Protein AF-A0A2E2UAA0-F1 (afdb_monomer_lite)

Sequence (216 aa):
MKYLVIFMLSMGAFAQEAEVLNLVDEIKDEIRFENHDRRTLIQVRRNLEQALNTLRGGSPIPRPGRGSLTCIDRDRDGRDPYVLGFLNQRTLGTNRIEGTNVGSLNQCQSIVNNSIDLDRVTILTCISKDNDGRDPWSPAIIKNGVLIKRLPSLGSLSDCINAIDLSISNRFAVSLCVSRDNDGRSPFMRIGYELSTGNVSNGATYSSLEQCSASK

Structure (mmCIF, N/CA/C/O backbone):
data_AF-A0A2E2UAA0-F1
#
_entry.id   AF-A0A2E2UAA0-F1
#
loop_
_atom_site.group_PDB
_atom_site.id
_atom_site.type_symbol
_atom_site.label_atom_id
_atom_site.label_alt_id
_atom_site.label_comp_id
_atom_site.label_asym_id
_atom_site.label_entity_id
_atom_site.label_seq_id
_atom_site.pdbx_PDB_ins_code
_atom_site.Cartn_x
_atom_site.Cartn_y
_atom_site.Cartn_z
_atom_site.occupancy
_atom_site.B_iso_or_equiv
_atom_site.auth_seq_id
_atom_site.auth_comp_id
_atom_site.auth_asym_id
_atom_site.auth_atom_id
_atom_site.pdbx_PDB_model_num
ATOM 1 N N . MET A 1 1 ? 1.967 36.045 -44.921 1.00 48.00 1 MET A N 1
ATOM 2 C CA . MET A 1 1 ? 1.158 35.143 -44.066 1.00 48.00 1 MET A CA 1
ATOM 3 C C . MET A 1 1 ? 1.969 34.605 -42.872 1.00 48.00 1 MET A C 1
ATOM 5 O O . MET A 1 1 ? 2.163 33.406 -42.758 1.00 48.00 1 MET A O 1
ATOM 9 N N . LYS A 1 2 ? 2.477 35.467 -41.978 1.00 42.62 2 LYS A N 1
ATOM 10 C CA . LYS A 1 2 ? 3.146 35.037 -40.722 1.00 42.62 2 LYS A CA 1
ATOM 11 C C . LYS A 1 2 ? 2.658 35.777 -39.467 1.00 42.62 2 LYS A C 1
ATOM 13 O O . LYS A 1 2 ? 2.936 35.334 -38.365 1.00 42.62 2 LYS A O 1
ATOM 18 N N . TYR A 1 3 ? 1.865 36.839 -39.626 1.00 41.03 3 TYR A N 1
ATOM 19 C CA . TYR A 1 3 ? 1.356 37.646 -38.510 1.00 41.03 3 TYR A CA 1
ATOM 20 C C . TYR A 1 3 ? -0.078 37.295 -38.076 1.00 41.03 3 TYR A C 1
ATOM 22 O O . TYR A 1 3 ? -0.519 37.756 -37.033 1.00 41.03 3 TYR A O 1
ATOM 30 N N . LEU A 1 4 ? -0.798 36.449 -38.828 1.00 37.28 4 LEU A N 1
ATOM 31 C CA . LEU A 1 4 ? -2.201 36.121 -38.529 1.00 37.28 4 LEU A CA 1
ATOM 32 C C . LEU A 1 4 ? -2.365 34.982 -37.499 1.00 37.28 4 LEU A C 1
ATOM 34 O O . LEU A 1 4 ? -3.401 34.882 -36.857 1.00 37.28 4 LEU A O 1
ATOM 38 N N . VAL A 1 5 ? -1.342 34.139 -37.312 1.00 41.19 5 VAL A N 1
ATOM 39 C CA . VAL A 1 5 ? -1.403 32.977 -36.397 1.00 41.19 5 VAL A CA 1
ATOM 40 C C . VAL A 1 5 ? -1.075 33.368 -34.948 1.00 41.19 5 VAL A C 1
ATOM 42 O O . VAL A 1 5 ? -1.567 32.747 -34.012 1.00 41.19 5 VAL A O 1
ATOM 45 N N . ILE A 1 6 ? -0.317 34.450 -34.740 1.00 41.75 6 ILE A N 1
ATOM 46 C CA . ILE A 1 6 ? 0.062 34.922 -33.396 1.00 41.75 6 ILE A CA 1
ATOM 47 C C . ILE A 1 6 ? -1.128 35.585 -32.674 1.00 41.75 6 ILE A C 1
ATOM 49 O O . ILE A 1 6 ? -1.207 35.526 -31.452 1.00 41.75 6 ILE A O 1
ATOM 53 N N . PHE A 1 7 ? -2.104 36.132 -33.408 1.00 35.19 7 PHE A N 1
ATOM 54 C CA . PHE A 1 7 ? -3.284 36.767 -32.806 1.00 35.19 7 PHE A CA 1
ATOM 55 C C . PHE A 1 7 ? -4.377 35.775 -32.362 1.00 35.19 7 PHE A C 1
ATOM 57 O O . PHE A 1 7 ? -5.180 36.115 -31.501 1.00 35.19 7 PHE A O 1
ATOM 64 N N . MET A 1 8 ? -4.405 34.542 -32.891 1.00 34.34 8 MET A N 1
ATOM 65 C CA . MET A 1 8 ? -5.362 33.516 -32.435 1.00 34.34 8 MET A CA 1
ATOM 66 C C . MET A 1 8 ? -4.876 32.738 -31.202 1.00 34.34 8 MET A C 1
ATOM 68 O O . MET A 1 8 ? -5.695 32.243 -30.433 1.00 34.34 8 MET A O 1
ATOM 72 N N . LEU A 1 9 ? -3.560 32.658 -30.975 1.00 35.75 9 LEU A N 1
ATOM 73 C CA . LEU A 1 9 ? -2.987 31.975 -29.806 1.00 35.75 9 LEU A CA 1
ATOM 74 C C . LEU A 1 9 ? -3.058 32.809 -28.518 1.00 35.75 9 LEU A C 1
ATOM 76 O O . LEU A 1 9 ? -3.046 32.235 -27.434 1.00 35.75 9 LEU A O 1
ATOM 80 N N . SER A 1 10 ? -3.183 34.136 -28.610 1.00 35.88 10 SER A N 1
ATOM 81 C CA . SER A 1 10 ? -3.412 34.976 -27.428 1.00 35.88 10 SER A CA 1
ATOM 82 C C . SER A 1 10 ? -4.870 34.934 -26.961 1.00 35.88 10 SER A C 1
ATOM 84 O O . SER A 1 10 ? -5.118 34.935 -25.761 1.00 35.88 10 SER A O 1
ATOM 86 N N . MET A 1 11 ? -5.843 34.816 -27.872 1.00 40.16 11 MET A N 1
ATOM 87 C CA . MET A 1 11 ? -7.266 34.791 -27.503 1.00 40.16 11 MET A CA 1
ATOM 88 C C . MET A 1 11 ? -7.681 33.532 -26.724 1.00 40.16 11 MET A C 1
ATOM 90 O O . MET A 1 11 ? -8.569 33.615 -25.880 1.00 40.16 11 MET A O 1
ATOM 94 N N . GLY A 1 12 ? -7.019 32.390 -26.945 1.00 38.34 12 GLY A N 1
ATOM 95 C CA . GLY A 1 12 ? -7.287 31.154 -26.197 1.00 38.34 12 GLY A CA 1
ATOM 96 C C . GLY A 1 12 ? -6.825 31.195 -24.735 1.00 38.34 12 GLY A C 1
ATOM 97 O O . GLY A 1 12 ? -7.504 30.655 -23.869 1.00 38.34 12 GLY A O 1
ATOM 98 N N . ALA A 1 13 ? -5.714 31.881 -24.444 1.00 42.38 13 ALA A N 1
ATOM 99 C CA . ALA A 1 13 ? -5.215 32.039 -23.076 1.00 42.38 13 ALA A CA 1
ATOM 100 C C . ALA A 1 13 ? -6.070 33.030 -22.262 1.00 42.38 13 ALA A C 1
ATOM 102 O O . ALA A 1 13 ? -6.379 32.768 -21.102 1.00 42.38 13 ALA A O 1
ATOM 103 N N . PHE A 1 14 ? -6.531 34.120 -22.889 1.00 44.72 14 PHE A N 1
ATOM 104 C CA . PHE A 1 14 ? -7.408 35.097 -22.230 1.00 44.72 14 PHE A CA 1
ATOM 105 C C . PHE A 1 14 ? -8.830 34.570 -21.984 1.00 44.72 14 PHE A C 1
ATOM 107 O O . PHE A 1 14 ? -9.447 34.944 -20.989 1.00 44.72 14 PHE A O 1
ATOM 114 N N . ALA A 1 15 ? -9.352 33.684 -22.842 1.00 45.19 15 ALA A N 1
ATOM 115 C CA . ALA A 1 15 ? -10.655 33.053 -22.619 1.00 45.19 15 ALA A CA 1
ATOM 116 C C . ALA A 1 15 ? -10.648 32.145 -21.376 1.00 45.19 15 ALA A C 1
ATOM 118 O O . ALA A 1 15 ? -11.601 32.152 -20.602 1.00 45.19 15 ALA A O 1
ATOM 119 N N . GLN A 1 16 ? -9.544 31.429 -21.147 1.00 46.69 16 GLN A N 1
ATOM 120 C CA . GLN A 1 16 ? -9.389 30.527 -20.007 1.00 46.69 16 GLN A CA 1
ATOM 121 C C . GLN A 1 16 ? -9.184 31.286 -18.684 1.00 46.69 16 GLN A C 1
ATOM 123 O O . GLN A 1 16 ? -9.736 30.891 -17.661 1.00 46.69 16 GLN A O 1
ATOM 128 N N . GLU A 1 17 ? -8.456 32.409 -18.692 1.00 46.03 17 GLU A N 1
ATOM 129 C CA . GLU A 1 17 ? -8.343 33.285 -17.513 1.00 46.03 17 GLU A CA 1
ATOM 130 C C . GLU A 1 17 ? -9.673 33.962 -17.157 1.00 46.03 17 GLU A C 1
ATOM 132 O O . GLU A 1 17 ? -10.019 34.035 -15.978 1.00 46.03 17 GLU A O 1
ATOM 137 N N . ALA A 1 18 ? -10.447 34.414 -18.148 1.00 51.75 18 ALA A N 1
ATOM 138 C CA . ALA A 1 18 ? -11.750 35.037 -17.910 1.00 51.75 18 ALA A CA 1
ATOM 139 C C . ALA A 1 18 ? -12.784 34.042 -17.352 1.00 51.75 18 ALA A C 1
ATOM 141 O O . ALA A 1 18 ? -13.556 34.387 -16.459 1.00 51.75 18 ALA A O 1
ATOM 142 N N . GLU A 1 19 ? -12.772 32.797 -17.834 1.00 49.34 19 GLU A N 1
ATOM 143 C CA . GLU A 1 19 ? -13.653 31.729 -17.348 1.00 49.34 19 GLU A CA 1
ATOM 144 C C . GLU A 1 19 ? -13.296 31.309 -15.911 1.00 49.34 19 GLU A C 1
ATOM 146 O O . GLU A 1 19 ? -14.183 31.126 -15.079 1.00 49.34 19 GLU A O 1
ATOM 151 N N . VAL A 1 20 ? -12.002 31.263 -15.571 1.00 51.59 20 VAL A N 1
ATOM 152 C CA . VAL A 1 20 ? -11.529 30.980 -14.203 1.00 51.59 20 VAL A CA 1
ATOM 153 C C . VAL A 1 20 ? -11.843 32.128 -13.240 1.00 51.59 20 VAL A C 1
ATOM 155 O O . VAL A 1 20 ? -12.228 31.871 -12.100 1.00 51.59 20 VAL A O 1
ATOM 158 N N . LEU A 1 21 ? -11.706 33.385 -13.669 1.00 51.19 21 LEU A N 1
ATOM 159 C CA . LEU A 1 21 ? -12.036 34.544 -12.834 1.00 51.19 21 LEU A CA 1
ATOM 160 C C . LEU A 1 21 ? -13.542 34.644 -12.565 1.00 51.19 21 LEU A C 1
ATOM 162 O O . LEU A 1 21 ? -13.923 34.881 -11.420 1.00 51.19 21 LEU A O 1
ATOM 166 N N . ASN A 1 22 ? -14.383 34.366 -13.567 1.00 58.44 22 ASN A N 1
ATOM 167 C CA . ASN A 1 22 ? -15.832 34.276 -13.376 1.00 58.44 22 ASN A CA 1
ATOM 168 C C . ASN A 1 22 ? -16.208 33.162 -12.390 1.00 58.44 22 ASN A C 1
ATOM 170 O O . ASN A 1 22 ? -17.009 33.400 -11.493 1.00 58.44 22 ASN A O 1
ATOM 174 N N . LEU A 1 23 ? -15.577 31.986 -12.487 1.00 52.84 23 LEU A N 1
ATOM 175 C CA . LEU A 1 23 ? -15.832 30.878 -11.560 1.00 52.84 23 LEU A CA 1
ATOM 176 C C . LEU A 1 23 ? -15.410 31.217 -10.118 1.00 52.84 23 LEU A C 1
ATOM 178 O O . LEU A 1 23 ? -16.053 30.808 -9.156 1.00 52.84 23 LEU A O 1
ATOM 182 N N . VAL A 1 24 ? -14.317 31.969 -9.948 1.00 56.66 24 VAL A N 1
ATOM 183 C CA . VAL A 1 24 ? -13.840 32.415 -8.629 1.00 56.66 24 VAL A CA 1
ATOM 184 C C . VAL A 1 24 ? -14.784 33.443 -8.008 1.00 56.66 24 VAL A C 1
ATOM 186 O O . VAL A 1 24 ? -14.995 33.398 -6.794 1.00 56.66 24 VAL A O 1
ATOM 189 N N . ASP A 1 25 ? -15.341 34.356 -8.800 1.00 59.38 25 ASP A N 1
ATOM 190 C CA . ASP A 1 25 ? -16.292 35.348 -8.295 1.00 59.38 25 ASP A CA 1
ATOM 191 C C . ASP A 1 25 ? -17.676 34.734 -8.021 1.00 59.38 25 ASP A C 1
ATOM 193 O O . ASP A 1 25 ? -18.263 35.038 -6.985 1.00 59.38 25 ASP A O 1
ATOM 197 N N . GLU A 1 26 ? -18.123 33.762 -8.821 1.00 58.41 26 GLU A N 1
ATOM 198 C CA . GLU A 1 26 ? -19.335 32.970 -8.551 1.00 58.41 26 GLU A CA 1
ATOM 199 C C . GLU A 1 26 ? -19.215 32.185 -7.229 1.00 58.41 26 GLU A C 1
ATOM 201 O O . GLU A 1 26 ? -20.096 32.255 -6.372 1.00 58.41 26 GLU A O 1
ATOM 206 N N . ILE A 1 27 ? -18.061 31.549 -6.977 1.00 56.56 27 ILE A N 1
ATOM 207 C CA . ILE A 1 27 ? -17.776 30.852 -5.709 1.00 56.56 27 ILE A CA 1
ATOM 208 C C . ILE A 1 27 ? -17.720 31.826 -4.521 1.00 56.56 27 ILE A C 1
ATOM 210 O O . ILE A 1 27 ? -18.143 31.478 -3.416 1.00 56.56 27 ILE A O 1
ATOM 214 N N . LYS A 1 28 ? -17.178 33.038 -4.699 1.00 56.28 28 LYS A N 1
ATOM 215 C CA . LYS A 1 28 ? -17.143 34.045 -3.623 1.00 56.28 28 LYS A CA 1
ATOM 216 C C . LYS A 1 28 ? -18.537 34.521 -3.253 1.00 56.28 28 LYS A C 1
ATOM 218 O O . LYS A 1 28 ? -18.793 34.693 -2.061 1.00 56.28 28 LYS A O 1
ATOM 223 N N . ASP A 1 29 ? -19.395 34.750 -4.241 1.00 55.16 29 ASP A N 1
ATOM 224 C CA . ASP A 1 29 ? -20.763 35.185 -3.997 1.00 55.16 29 ASP A CA 1
ATOM 225 C C . ASP A 1 29 ? -21.571 34.061 -3.335 1.00 55.16 29 ASP A C 1
ATOM 227 O O . ASP A 1 29 ? -22.213 34.301 -2.313 1.00 55.16 29 ASP A O 1
ATOM 231 N N . GLU A 1 30 ? -21.424 32.809 -3.772 1.00 53.34 30 GLU A N 1
ATOM 232 C CA . GLU A 1 30 ? -22.106 31.663 -3.154 1.00 53.34 30 GLU A CA 1
ATOM 233 C C . GLU A 1 30 ? -21.664 31.421 -1.692 1.00 53.34 30 GLU A C 1
ATOM 235 O O . GLU A 1 30 ? -22.496 31.224 -0.804 1.00 53.34 30 GLU A O 1
ATOM 240 N N . ILE A 1 31 ? -20.369 31.594 -1.387 1.00 54.75 31 ILE A N 1
ATOM 241 C CA . ILE A 1 31 ? -19.827 31.563 -0.012 1.00 54.75 31 ILE A CA 1
ATOM 242 C C . ILE A 1 31 ? -20.384 32.692 0.872 1.00 54.75 31 ILE A C 1
ATOM 244 O O . ILE A 1 31 ? -20.433 32.554 2.097 1.00 54.75 31 ILE A O 1
ATOM 248 N N . ARG A 1 32 ? -20.752 33.834 0.283 1.00 51.44 32 ARG A N 1
ATOM 249 C CA . ARG A 1 32 ? -21.209 35.015 1.025 1.00 51.44 32 ARG A CA 1
ATOM 250 C C . ARG A 1 32 ? -22.696 34.950 1.373 1.00 51.44 32 ARG A C 1
ATOM 252 O O . ARG A 1 32 ? -23.093 35.572 2.358 1.00 51.44 32 ARG A O 1
ATOM 259 N N . PHE A 1 33 ? -23.492 34.222 0.587 1.00 48.72 33 PHE A N 1
ATOM 260 C CA . PHE A 1 33 ? -24.946 34.129 0.751 1.00 48.72 33 PHE A CA 1
ATOM 261 C C . PHE A 1 33 ? -25.418 32.869 1.489 1.00 48.72 33 PHE A C 1
ATOM 263 O O . PHE A 1 33 ? -26.476 32.917 2.121 1.00 48.72 33 PHE A O 1
ATOM 270 N N . GLU A 1 34 ? -24.640 31.783 1.513 1.00 51.12 34 GLU A N 1
ATOM 271 C CA . GLU A 1 34 ? -24.969 30.606 2.322 1.00 51.12 34 GLU A CA 1
ATOM 272 C C . GLU A 1 34 ? -24.190 30.574 3.647 1.00 51.12 34 GLU A C 1
ATOM 274 O O . GLU A 1 34 ? -22.963 30.661 3.684 1.00 51.12 34 GLU A O 1
ATOM 279 N N . ASN A 1 35 ? -24.905 30.390 4.766 1.00 51.97 35 ASN A N 1
ATOM 280 C CA . ASN A 1 35 ? -24.332 30.079 6.085 1.00 51.97 35 ASN A CA 1
ATOM 281 C C . ASN A 1 35 ? -23.704 28.671 6.071 1.00 51.97 35 ASN A C 1
ATOM 283 O O . ASN A 1 35 ? -24.184 27.739 6.720 1.00 51.97 35 ASN A O 1
ATOM 287 N N . HIS A 1 36 ? -22.646 28.486 5.292 1.00 56.03 36 HIS A N 1
ATOM 288 C CA . HIS A 1 36 ? -21.921 27.234 5.226 1.00 56.03 36 HIS A CA 1
ATOM 289 C C . HIS A 1 36 ? -21.197 26.957 6.548 1.00 56.03 36 HIS A C 1
ATOM 291 O O . HIS A 1 36 ? -20.540 27.829 7.123 1.00 56.03 36 HIS A O 1
ATOM 297 N N . ASP A 1 37 ? -21.282 25.706 7.013 1.00 60.53 37 ASP A N 1
ATOM 298 C CA . ASP A 1 37 ? -20.525 25.226 8.168 1.00 60.53 37 ASP A CA 1
ATOM 299 C C . ASP A 1 37 ? -19.029 25.539 7.977 1.00 60.53 37 ASP A C 1
ATOM 301 O O . ASP A 1 37 ? -18.457 25.352 6.898 1.00 60.53 37 ASP A O 1
ATOM 305 N N . ARG A 1 38 ? -18.363 26.001 9.041 1.00 52.66 38 ARG A N 1
ATOM 306 C CA . ARG A 1 38 ? -16.949 26.422 9.042 1.00 52.66 38 ARG A CA 1
ATOM 307 C C . ARG A 1 38 ? -16.027 25.342 8.461 1.00 52.66 38 ARG A C 1
ATOM 309 O O . ARG A 1 38 ? -14.967 25.650 7.917 1.00 52.66 38 ARG A O 1
ATOM 316 N N . ARG A 1 39 ? -16.430 24.072 8.560 1.00 50.84 39 ARG A N 1
ATOM 317 C CA . ARG A 1 39 ? -15.734 22.912 7.984 1.00 50.84 39 ARG A CA 1
ATOM 318 C C . ARG A 1 39 ? -15.778 22.890 6.454 1.00 50.84 39 ARG A C 1
ATOM 320 O O . ARG A 1 39 ? -14.753 22.602 5.840 1.00 50.84 39 ARG A O 1
ATOM 327 N N . THR A 1 40 ? -16.909 23.250 5.855 1.00 52.12 40 THR A N 1
ATOM 328 C CA . THR A 1 40 ? -17.092 23.336 4.400 1.00 52.12 40 THR A CA 1
ATOM 329 C C . THR A 1 40 ? -16.216 24.437 3.812 1.00 52.12 40 THR A C 1
ATOM 331 O O . THR A 1 40 ? -15.487 24.192 2.855 1.00 52.12 40 THR A O 1
ATOM 334 N N . LEU A 1 41 ? -16.162 25.609 4.453 1.00 57.72 41 LEU A N 1
ATOM 335 C CA . LEU A 1 41 ? -15.325 26.731 4.004 1.00 57.72 41 LEU A CA 1
ATOM 336 C C . LEU A 1 41 ? -13.822 26.419 4.060 1.00 57.72 41 LEU A C 1
ATOM 338 O O . LEU A 1 41 ? -13.070 26.768 3.149 1.00 57.72 41 LEU A O 1
ATOM 342 N N . ILE A 1 42 ? -13.372 25.697 5.092 1.00 59.19 42 ILE A N 1
ATOM 343 C CA . ILE A 1 42 ? -11.983 25.219 5.179 1.00 59.19 42 ILE A CA 1
ATOM 344 C C . ILE A 1 42 ? -11.676 24.223 4.051 1.00 59.19 42 ILE A C 1
ATOM 346 O O . ILE A 1 42 ? -10.561 24.203 3.530 1.00 59.19 42 ILE A O 1
ATOM 350 N N . GLN A 1 43 ? -12.650 23.399 3.665 1.00 54.16 43 GLN A N 1
ATOM 351 C CA . GLN A 1 43 ? -12.483 22.401 2.616 1.00 54.16 43 GLN A CA 1
ATOM 352 C C . GLN A 1 43 ? -12.457 23.025 1.216 1.00 54.16 43 GLN A C 1
ATOM 354 O O . GLN A 1 43 ? -11.574 22.692 0.428 1.00 54.16 43 GLN A O 1
ATOM 359 N N . VAL A 1 44 ? -13.342 23.986 0.937 1.00 58.44 44 VAL A N 1
ATOM 360 C CA . VAL A 1 44 ? -13.350 24.747 -0.324 1.00 58.44 44 VAL A CA 1
ATOM 361 C C . VAL A 1 44 ? -12.039 25.512 -0.501 1.00 58.44 44 VAL A C 1
ATOM 363 O O . VAL A 1 44 ? -11.404 25.404 -1.548 1.00 58.44 44 VAL A O 1
ATOM 366 N N . ARG A 1 45 ? -11.556 26.186 0.552 1.00 59.53 45 ARG A N 1
ATOM 367 C CA . ARG A 1 45 ? -10.259 26.877 0.527 1.00 59.53 45 ARG A CA 1
ATOM 368 C C . ARG A 1 45 ? -9.102 25.940 0.161 1.00 59.53 45 ARG A C 1
ATOM 370 O O . ARG A 1 45 ? -8.272 26.294 -0.668 1.00 59.53 45 ARG A O 1
ATOM 377 N N . ARG A 1 46 ? -9.055 24.739 0.745 1.00 53.97 46 ARG A N 1
ATOM 378 C CA . ARG A 1 46 ? -7.995 23.752 0.465 1.00 53.97 46 ARG A CA 1
ATOM 379 C C . ARG A 1 46 ? -8.061 23.207 -0.958 1.00 53.97 46 ARG A C 1
ATOM 381 O O . ARG A 1 46 ? -7.017 23.008 -1.571 1.00 53.97 46 ARG A O 1
ATOM 388 N N . ASN A 1 47 ? -9.264 22.991 -1.485 1.00 55.00 47 ASN A N 1
ATOM 389 C CA . ASN A 1 47 ? -9.451 22.547 -2.866 1.00 55.00 47 ASN A CA 1
ATOM 390 C C . ASN A 1 47 ? -8.980 23.620 -3.860 1.00 55.00 47 ASN A C 1
ATOM 392 O O . ASN A 1 47 ? -8.323 23.289 -4.845 1.00 55.00 47 ASN A O 1
ATOM 396 N N . LEU A 1 48 ? -9.248 24.898 -3.569 1.00 61.97 48 LEU A N 1
ATOM 397 C CA . LEU A 1 48 ? -8.766 26.028 -4.369 1.00 61.97 48 LEU A CA 1
ATOM 398 C C . LEU A 1 48 ? -7.240 26.180 -4.293 1.00 61.97 48 LEU A C 1
ATOM 400 O O . LEU A 1 48 ? -6.596 26.370 -5.320 1.00 61.97 48 LEU A O 1
ATOM 404 N N . GLU A 1 49 ? -6.641 26.030 -3.107 1.00 57.16 49 GLU A N 1
ATOM 405 C CA . GLU A 1 49 ? -5.179 26.046 -2.936 1.00 57.16 49 GLU A CA 1
ATOM 406 C C . GLU A 1 49 ? -4.504 24.887 -3.701 1.00 57.16 49 GLU A C 1
ATOM 408 O O . GLU A 1 49 ? -3.458 25.077 -4.324 1.00 57.16 49 GLU A O 1
ATOM 413 N N . GLN A 1 50 ? -5.117 23.697 -3.719 1.00 52.16 50 GLN A N 1
ATOM 414 C CA . GLN A 1 50 ? -4.634 22.552 -4.500 1.00 52.16 50 GLN A CA 1
ATOM 415 C C . GLN A 1 50 ? -4.737 22.793 -6.008 1.00 52.16 50 GLN A C 1
ATOM 417 O O . GLN A 1 50 ? -3.752 22.584 -6.714 1.00 52.16 50 GLN A O 1
ATOM 422 N N . ALA A 1 51 ? -5.882 23.280 -6.491 1.00 53.31 51 ALA A N 1
ATOM 423 C CA . ALA A 1 51 ? -6.070 23.612 -7.901 1.00 53.31 51 ALA A CA 1
ATOM 424 C C . ALA A 1 51 ? -5.059 24.674 -8.370 1.00 53.31 51 ALA A C 1
ATOM 426 O O . ALA A 1 51 ? -4.438 24.519 -9.421 1.00 53.31 51 ALA A O 1
ATOM 427 N N . LEU A 1 52 ? -4.816 25.703 -7.550 1.00 51.75 52 LEU A N 1
ATOM 428 C CA . LEU A 1 52 ? -3.836 26.753 -7.829 1.00 51.75 52 LEU A CA 1
ATOM 429 C C . LEU A 1 52 ? -2.402 26.201 -7.922 1.00 51.75 52 LEU A C 1
ATOM 431 O O . LEU A 1 52 ? -1.644 26.601 -8.803 1.00 51.75 52 LEU A O 1
ATOM 435 N N . ASN A 1 53 ? -2.027 25.268 -7.043 1.00 52.31 53 ASN A N 1
ATOM 436 C CA . ASN A 1 53 ? -0.698 24.649 -7.056 1.00 52.31 53 ASN A CA 1
ATOM 437 C C . ASN A 1 53 ? -0.497 23.706 -8.252 1.00 52.31 53 ASN A C 1
ATOM 439 O O . ASN A 1 53 ? 0.600 23.661 -8.811 1.00 52.31 53 ASN A O 1
ATOM 443 N N . THR A 1 54 ? -1.553 23.013 -8.691 1.00 53.12 54 THR A N 1
ATOM 444 C CA . THR A 1 54 ? -1.541 22.206 -9.920 1.00 53.12 54 THR A CA 1
ATOM 445 C C . THR A 1 54 ? -1.388 23.079 -11.167 1.00 53.12 54 THR A C 1
ATOM 447 O O . THR A 1 54 ? -0.574 22.765 -12.031 1.00 53.12 54 THR A O 1
ATOM 450 N N . LEU A 1 55 ? -2.100 24.209 -11.240 1.00 50.00 55 LEU A N 1
ATOM 451 C CA . LEU A 1 55 ? -1.992 25.156 -12.358 1.00 50.00 55 LEU A CA 1
ATOM 452 C C . LEU A 1 55 ? -0.620 25.846 -12.428 1.00 50.00 55 LEU A C 1
ATOM 454 O O . LEU A 1 55 ? -0.170 26.219 -13.507 1.00 50.00 55 LEU A O 1
ATOM 458 N N . ARG A 1 56 ? 0.076 25.983 -11.293 1.00 57.00 56 ARG A N 1
ATOM 459 C CA . ARG A 1 56 ? 1.421 26.579 -11.203 1.00 57.00 56 ARG A CA 1
ATOM 460 C C . ARG A 1 56 ? 2.569 25.595 -11.464 1.00 57.00 56 ARG A C 1
ATOM 462 O O . ARG A 1 56 ? 3.726 25.976 -11.312 1.00 57.00 56 ARG A O 1
ATOM 469 N N . GLY A 1 57 ? 2.277 24.349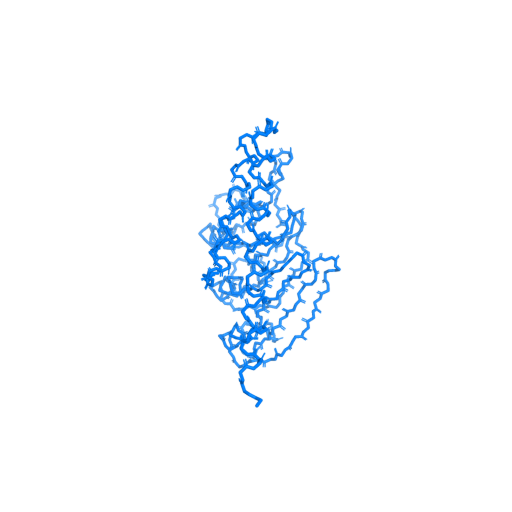 -11.847 1.00 36.34 57 GLY A N 1
ATOM 470 C CA . GLY A 1 57 ? 3.299 23.352 -12.189 1.00 36.34 57 GLY A CA 1
ATOM 471 C C . GLY A 1 57 ? 4.091 22.808 -10.993 1.00 36.34 57 GLY A C 1
ATOM 472 O O . GLY A 1 57 ? 5.169 22.247 -11.182 1.00 36.34 57 GLY A O 1
ATOM 473 N N . GLY A 1 58 ? 3.585 22.961 -9.764 1.00 37.88 58 GLY A N 1
ATOM 474 C CA . GLY A 1 58 ? 4.187 22.340 -8.585 1.00 37.88 58 GLY A CA 1
ATOM 475 C C . GLY A 1 58 ? 3.969 20.825 -8.586 1.00 37.88 58 GLY A C 1
ATOM 476 O O . GLY A 1 58 ? 2.854 20.362 -8.831 1.00 37.88 58 GLY A O 1
ATOM 477 N N . SER A 1 59 ? 5.020 20.046 -8.295 1.00 40.19 59 SER A N 1
ATOM 478 C CA . SER A 1 59 ? 4.899 18.607 -8.006 1.00 40.19 59 SER A CA 1
ATOM 479 C C . SER A 1 59 ? 3.788 18.352 -6.978 1.00 40.19 59 SER A C 1
ATOM 481 O O . SER A 1 59 ? 3.615 19.172 -6.070 1.00 40.19 59 SER A O 1
ATOM 483 N N . PRO A 1 60 ? 3.041 17.236 -7.087 1.00 41.38 60 PRO A N 1
ATOM 484 C CA . PRO A 1 60 ? 1.957 16.936 -6.163 1.00 41.38 60 PRO A CA 1
ATOM 485 C C . PRO A 1 60 ? 2.503 16.915 -4.733 1.00 41.38 60 PRO A C 1
ATOM 487 O O . PRO A 1 60 ? 3.359 16.106 -4.386 1.00 41.38 60 PRO A O 1
ATOM 490 N N . ILE A 1 61 ? 2.023 17.852 -3.915 1.00 39.38 61 ILE A N 1
ATOM 491 C CA . ILE A 1 61 ? 2.282 17.882 -2.477 1.00 39.38 61 ILE A CA 1
ATOM 492 C C . ILE A 1 61 ? 1.709 16.574 -1.903 1.00 39.38 61 ILE A C 1
ATOM 494 O O . ILE A 1 61 ? 0.556 16.260 -2.230 1.00 39.38 61 ILE A O 1
ATOM 498 N N . PRO A 1 62 ? 2.449 15.827 -1.060 1.00 37.59 62 PRO A N 1
ATOM 499 C CA . PRO A 1 62 ? 1.920 14.656 -0.373 1.00 37.59 62 PRO A CA 1
ATOM 500 C C . PRO A 1 62 ? 0.596 15.025 0.292 1.00 37.59 62 PRO A C 1
ATOM 502 O O . PRO A 1 62 ? 0.521 15.961 1.096 1.00 37.59 62 PRO A O 1
ATOM 505 N N . ARG A 1 63 ? -0.483 14.341 -0.099 1.00 43.94 63 ARG A N 1
ATOM 506 C CA . ARG A 1 63 ? -1.782 14.531 0.544 1.00 43.94 63 ARG A CA 1
ATOM 507 C C . ARG A 1 63 ? -1.610 14.173 2.022 1.00 43.94 63 ARG A C 1
ATOM 509 O O . ARG A 1 63 ? -1.130 13.080 2.305 1.00 43.94 63 ARG A O 1
ATOM 516 N N . PRO A 1 64 ? -2.020 15.029 2.974 1.00 35.59 64 PRO A N 1
ATOM 517 C CA . PRO A 1 64 ? -2.085 14.609 4.362 1.00 35.59 64 PRO A CA 1
ATOM 518 C C . PRO A 1 64 ? -3.168 13.532 4.462 1.00 35.59 64 PRO A C 1
ATOM 520 O O . PRO A 1 64 ? -4.360 13.837 4.366 1.00 35.59 64 PRO A O 1
ATOM 523 N N . GLY A 1 65 ? -2.743 12.276 4.613 1.00 39.25 65 GLY A N 1
ATOM 524 C CA . GLY A 1 65 ? -3.624 11.156 4.899 1.00 39.25 65 GLY A CA 1
ATOM 525 C C . GLY A 1 65 ? -4.441 11.473 6.145 1.00 39.25 65 GLY A C 1
ATOM 526 O O . GLY A 1 65 ? -3.904 11.646 7.239 1.00 39.25 65 GLY A O 1
ATOM 527 N N . ARG A 1 66 ? -5.764 11.564 6.005 1.00 47.50 66 ARG A N 1
ATOM 528 C CA . ARG A 1 66 ? -6.659 11.370 7.151 1.00 47.50 66 ARG A CA 1
ATOM 529 C C . ARG A 1 66 ? -6.919 9.875 7.215 1.00 47.50 66 ARG A C 1
ATOM 531 O O . ARG A 1 66 ? -7.996 9.417 6.851 1.00 47.50 66 ARG A O 1
ATOM 538 N N . GLY A 1 67 ? -5.871 9.151 7.607 1.00 57.22 67 GLY A N 1
ATOM 539 C CA . GLY A 1 67 ? -5.785 7.707 7.473 1.00 57.22 67 GLY A CA 1
ATOM 540 C C . GLY A 1 67 ? -6.971 7.027 8.134 1.00 57.22 67 GLY A C 1
ATOM 541 O O . GLY A 1 67 ? -7.148 7.084 9.349 1.00 57.22 67 GLY A O 1
ATOM 542 N N . SER A 1 68 ? -7.778 6.359 7.318 1.00 78.94 68 SER A N 1
ATOM 543 C CA . SER A 1 68 ? -8.655 5.303 7.811 1.00 78.94 68 SER A CA 1
ATOM 544 C C . SER A 1 68 ? -7.845 4.071 8.227 1.00 78.94 68 SER A C 1
ATOM 546 O O . SER A 1 68 ? -8.411 3.172 8.832 1.00 78.94 68 SER A O 1
ATOM 548 N N . LEU A 1 69 ? -6.527 4.037 7.981 1.00 91.62 69 LEU A N 1
ATOM 549 C CA . LEU A 1 69 ? -5.631 3.007 8.493 1.00 91.62 69 LEU A CA 1
ATOM 550 C C . LEU A 1 69 ? -5.045 3.345 9.866 1.00 91.62 69 LEU A C 1
ATOM 552 O O . LEU A 1 69 ? -4.740 4.494 10.177 1.00 91.62 69 LEU A O 1
ATOM 556 N N . THR A 1 70 ? -4.841 2.314 10.676 1.00 92.50 70 THR A N 1
ATOM 557 C CA . THR A 1 70 ? -4.141 2.394 11.961 1.00 92.50 70 THR A CA 1
ATOM 558 C C . THR A 1 70 ? -3.324 1.130 12.212 1.00 92.50 70 THR A C 1
ATOM 560 O O . THR A 1 70 ? -3.475 0.138 11.503 1.00 92.50 70 THR A O 1
ATOM 563 N N . CYS A 1 71 ? -2.468 1.159 13.228 1.00 92.62 71 CYS A N 1
ATOM 564 C CA . CYS A 1 71 ? -1.658 0.020 13.638 1.00 92.62 71 CYS A CA 1
ATOM 565 C C . CYS A 1 71 ? -2.331 -0.720 14.783 1.00 92.62 71 CYS A C 1
ATOM 567 O O . CYS A 1 71 ? -2.583 -0.139 15.838 1.00 92.62 71 CYS A O 1
ATOM 569 N N . ILE A 1 72 ? -2.602 -2.008 14.582 1.00 91.50 72 ILE A N 1
ATOM 570 C CA . ILE A 1 72 ? -3.138 -2.888 15.616 1.00 91.50 72 ILE A CA 1
ATOM 571 C C . ILE A 1 72 ? -2.118 -3.985 15.868 1.00 91.50 72 ILE A C 1
ATOM 573 O O . ILE A 1 72 ? -1.663 -4.650 14.948 1.00 91.50 72 ILE A O 1
ATOM 577 N N . ASP A 1 73 ? -1.789 -4.206 17.126 1.00 87.88 73 ASP A N 1
ATOM 578 C CA . ASP A 1 73 ? -1.025 -5.372 17.539 1.00 87.88 73 ASP A CA 1
ATOM 579 C C . ASP A 1 73 ? -1.850 -6.654 17.300 1.00 87.88 73 ASP A C 1
ATOM 581 O O . ASP A 1 73 ? -3.010 -6.755 17.731 1.00 87.88 73 ASP A O 1
ATOM 585 N N . ARG A 1 74 ? -1.273 -7.614 16.565 1.00 86.44 74 ARG A N 1
ATOM 586 C CA . ARG A 1 74 ? -1.940 -8.860 16.166 1.00 86.44 74 ARG A CA 1
ATOM 587 C C . ARG A 1 74 ? -2.252 -9.736 17.374 1.00 86.44 74 ARG A C 1
ATOM 589 O O . ARG A 1 74 ? -3.393 -10.197 17.508 1.00 86.44 74 ARG A O 1
ATOM 596 N N . ASP A 1 75 ? -1.287 -9.894 18.269 1.00 86.88 75 ASP A N 1
ATOM 597 C CA . ASP A 1 75 ? -1.326 -10.879 19.349 1.00 86.88 75 ASP A CA 1
ATOM 598 C C . ASP A 1 75 ? -1.747 -10.249 20.691 1.00 86.88 75 ASP A C 1
ATOM 600 O O . ASP A 1 75 ? -2.094 -10.964 21.630 1.00 86.88 75 ASP A O 1
ATOM 604 N N . ARG A 1 76 ? -1.886 -8.913 20.728 1.00 83.31 76 ARG A N 1
ATOM 605 C CA . ARG A 1 76 ? -2.315 -8.104 21.889 1.00 83.31 76 ARG A CA 1
ATOM 606 C C . ARG A 1 76 ? -1.315 -8.127 23.051 1.00 83.31 76 ARG A C 1
ATOM 608 O O . ARG A 1 76 ? -1.711 -7.922 24.198 1.00 83.31 76 ARG A O 1
ATOM 615 N N . ASP A 1 77 ? -0.045 -8.382 22.767 1.00 80.50 77 ASP A N 1
ATOM 616 C CA . ASP A 1 77 ? 1.058 -8.441 23.728 1.00 80.50 77 ASP A CA 1
ATOM 617 C C . ASP A 1 77 ? 2.059 -7.268 23.604 1.00 80.50 77 ASP A C 1
ATOM 619 O O . ASP A 1 77 ? 3.048 -7.196 24.337 1.00 80.50 77 ASP A O 1
ATOM 623 N N . GLY A 1 78 ? 1.785 -6.326 22.706 1.00 76.81 78 GLY A N 1
ATOM 624 C CA . GLY A 1 78 ? 2.594 -5.168 22.350 1.00 76.81 78 GLY A CA 1
ATOM 625 C C . GLY A 1 78 ? 3.779 -5.498 21.447 1.00 76.81 78 GLY A C 1
ATOM 626 O O . GLY A 1 78 ? 4.704 -4.687 21.376 1.00 76.81 78 GLY A O 1
ATOM 627 N N . ARG A 1 79 ? 3.806 -6.683 20.824 1.00 75.31 79 ARG A N 1
ATOM 628 C CA . ARG A 1 79 ? 4.959 -7.179 20.068 1.00 75.31 79 ARG A CA 1
ATOM 629 C C . ARG A 1 79 ? 4.620 -7.442 18.610 1.00 75.31 79 ARG A C 1
ATOM 631 O O . ARG A 1 79 ? 3.471 -7.488 18.184 1.00 75.31 79 ARG A O 1
ATOM 638 N N . ASP A 1 80 ? 5.684 -7.588 17.835 1.00 82.00 80 ASP A N 1
ATOM 639 C CA . ASP A 1 80 ? 5.597 -7.907 16.423 1.00 82.00 80 ASP A CA 1
ATOM 640 C C . ASP A 1 80 ? 5.001 -9.313 16.217 1.00 82.00 80 ASP A C 1
ATOM 642 O O . ASP A 1 80 ? 5.354 -10.242 16.951 1.00 82.00 80 ASP A O 1
ATOM 646 N N . PRO A 1 81 ? 4.195 -9.514 15.160 1.00 89.12 81 PRO A N 1
ATOM 647 C CA . PRO A 1 81 ? 3.889 -8.543 14.116 1.00 89.12 81 PRO A CA 1
ATOM 648 C C . PRO A 1 81 ? 2.622 -7.721 14.394 1.00 89.12 81 PRO A C 1
ATOM 650 O O . PRO A 1 81 ? 1.628 -8.202 14.928 1.00 89.12 81 PRO A O 1
ATOM 653 N N . TYR A 1 82 ? 2.624 -6.486 13.907 1.00 93.56 82 TYR A N 1
ATOM 654 C CA . TYR A 1 82 ? 1.448 -5.633 13.803 1.00 93.56 82 TYR A CA 1
ATOM 655 C C . TYR A 1 82 ? 0.643 -5.965 12.541 1.00 93.56 82 TYR A C 1
ATOM 657 O O . TYR A 1 82 ? 1.175 -6.493 11.562 1.00 93.56 82 TYR A O 1
ATOM 665 N N . VAL A 1 83 ? -0.641 -5.617 12.555 1.00 95.25 83 VAL A N 1
ATOM 666 C CA . VAL A 1 83 ? -1.563 -5.661 11.415 1.00 95.25 83 VAL A CA 1
ATOM 667 C C . VAL A 1 83 ? -2.156 -4.287 11.144 1.00 95.25 83 VAL A C 1
ATOM 669 O O . VAL A 1 83 ? -2.277 -3.456 12.052 1.00 95.25 83 VAL A O 1
ATOM 672 N N . LEU A 1 84 ? -2.579 -4.052 9.902 1.00 95.81 84 LEU A N 1
ATOM 673 C CA . LEU A 1 84 ? -3.345 -2.854 9.584 1.00 95.81 84 LEU A CA 1
ATOM 674 C C . LEU A 1 84 ? -4.759 -2.966 10.159 1.00 95.81 84 LEU A C 1
ATOM 676 O O . LEU A 1 84 ? -5.422 -4.002 10.084 1.00 95.81 84 LEU A O 1
ATOM 680 N N . GLY A 1 85 ? -5.227 -1.872 10.740 1.00 93.62 85 GLY A N 1
ATOM 681 C CA . GLY A 1 85 ? -6.602 -1.666 11.160 1.00 93.62 85 GLY A CA 1
ATOM 682 C C . GLY A 1 85 ? -7.302 -0.668 10.255 1.00 93.62 85 GLY A C 1
ATOM 683 O O . GLY A 1 85 ? -6.658 0.243 9.752 1.00 93.62 85 GLY A O 1
ATOM 684 N N . PHE A 1 86 ? -8.614 -0.805 10.085 1.00 91.06 86 PHE A N 1
ATOM 685 C CA . PHE A 1 86 ? -9.464 0.161 9.400 1.00 91.06 86 PHE A CA 1
ATOM 686 C C . PHE A 1 86 ? -10.411 0.837 10.395 1.00 91.06 86 PHE A C 1
ATOM 688 O O . PHE A 1 86 ? -11.256 0.174 11.004 1.00 91.06 86 PHE A O 1
ATOM 695 N N . LEU A 1 87 ? -10.281 2.152 10.550 1.00 84.19 87 LEU A N 1
ATOM 696 C CA . LEU A 1 87 ? -11.165 3.006 11.330 1.00 84.19 87 LEU A CA 1
ATOM 697 C C . LEU A 1 87 ? -12.434 3.304 10.529 1.00 84.19 87 LEU A C 1
ATOM 699 O O . LEU A 1 87 ? -12.438 4.095 9.581 1.00 84.19 87 LEU A O 1
ATOM 703 N N . ASN A 1 88 ? -13.546 2.711 10.954 1.00 74.81 88 ASN A N 1
ATOM 704 C CA . ASN A 1 88 ? -14.853 3.046 10.419 1.00 74.81 88 ASN A CA 1
ATOM 705 C C . ASN A 1 88 ? -15.293 4.408 10.971 1.00 74.81 88 ASN A C 1
ATOM 707 O O . ASN A 1 88 ? -15.679 4.528 12.128 1.00 74.81 88 ASN A O 1
ATOM 711 N N . GLN A 1 89 ? -15.292 5.438 10.126 1.00 71.25 89 GLN A N 1
ATOM 712 C CA . GLN A 1 89 ? -15.640 6.805 10.535 1.00 71.25 89 GLN A CA 1
ATOM 713 C C . GLN A 1 89 ? -17.084 6.966 11.048 1.00 71.25 89 GLN A C 1
ATOM 715 O O . GLN A 1 89 ? -17.375 7.952 11.720 1.00 71.25 89 GLN A O 1
ATOM 720 N N . ARG A 1 90 ? -17.997 6.027 10.750 1.00 70.19 90 ARG A N 1
ATOM 721 C CA . ARG A 1 90 ? -19.388 6.067 11.238 1.00 70.19 90 ARG A CA 1
ATOM 722 C C . ARG A 1 90 ? -19.525 5.498 12.644 1.00 70.19 90 ARG A C 1
ATOM 724 O O . ARG A 1 90 ? -20.266 6.051 13.444 1.00 70.19 90 ARG A O 1
ATOM 731 N N . THR A 1 91 ? -18.849 4.387 12.927 1.00 74.25 91 THR A N 1
ATOM 732 C CA . THR A 1 91 ? -18.930 3.715 14.236 1.00 74.25 91 THR A CA 1
ATOM 733 C C . THR A 1 91 ? -17.797 4.114 15.175 1.00 74.25 91 THR A C 1
ATOM 735 O O . THR A 1 91 ? -17.844 3.768 16.350 1.00 74.25 91 THR A O 1
ATOM 738 N N . LEU A 1 92 ? -16.768 4.795 14.655 1.00 74.19 92 LEU A N 1
ATOM 739 C CA . LEU A 1 92 ? -15.476 5.044 15.306 1.00 74.19 92 LEU A CA 1
ATOM 740 C C . LEU A 1 92 ? -14.771 3.761 15.780 1.00 74.19 92 LEU A C 1
ATOM 742 O O . LEU A 1 92 ? -13.795 3.821 16.522 1.00 74.19 92 LEU A O 1
ATOM 746 N N . GLY A 1 93 ? -15.260 2.599 15.341 1.00 75.25 93 GLY A N 1
ATOM 747 C CA . GLY A 1 93 ? -14.671 1.305 15.629 1.00 75.25 93 GLY A CA 1
ATOM 748 C C . GLY A 1 93 ? -13.536 1.009 14.663 1.00 75.25 93 GLY A C 1
ATOM 749 O O . GLY A 1 93 ? -13.623 1.315 13.470 1.00 75.25 93 GLY A O 1
ATOM 750 N N . THR A 1 94 ? -12.496 0.370 15.181 1.00 83.81 94 THR A N 1
ATOM 751 C CA . THR A 1 94 ? -11.367 -0.090 14.381 1.00 83.81 94 THR A CA 1
ATOM 752 C C . THR A 1 94 ? -11.429 -1.601 14.234 1.00 83.81 94 THR A C 1
ATOM 754 O O . THR A 1 94 ? -11.414 -2.323 15.230 1.00 83.81 94 THR A O 1
ATOM 757 N N . ASN A 1 95 ? -11.449 -2.078 12.993 1.00 87.69 95 ASN A N 1
ATOM 758 C CA . ASN A 1 95 ? -11.397 -3.505 12.686 1.00 87.69 95 ASN A CA 1
ATOM 759 C C . ASN A 1 95 ?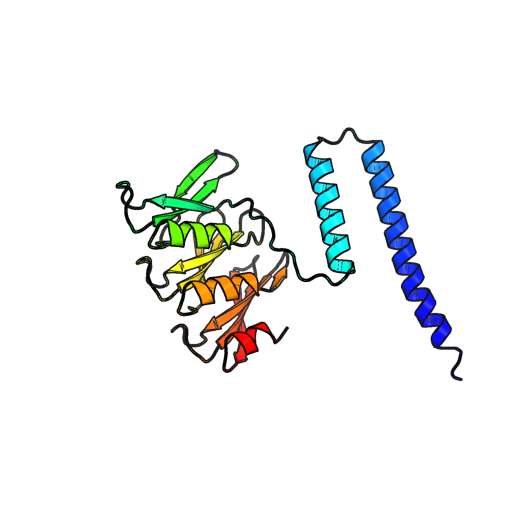 -10.025 -3.878 12.136 1.00 87.69 95 ASN A C 1
ATOM 761 O O . ASN A 1 95 ? -9.450 -3.117 11.364 1.00 87.69 95 ASN A O 1
ATOM 765 N N . ARG A 1 96 ? -9.513 -5.054 12.502 1.00 92.56 96 ARG A N 1
ATOM 766 C CA . ARG A 1 96 ? -8.309 -5.614 11.876 1.00 92.56 96 ARG A CA 1
ATOM 767 C C . ARG A 1 96 ? -8.597 -5.953 10.417 1.00 92.56 96 ARG A C 1
ATOM 769 O O . ARG A 1 96 ? -9.681 -6.434 10.095 1.00 92.56 96 ARG A O 1
ATOM 776 N N . ILE A 1 97 ? -7.619 -5.703 9.559 1.00 95.38 97 ILE A N 1
ATOM 777 C CA . ILE A 1 97 ? -7.664 -6.077 8.152 1.00 95.38 97 ILE A CA 1
ATOM 778 C C . ILE A 1 97 ? -6.903 -7.389 8.010 1.00 95.38 97 ILE A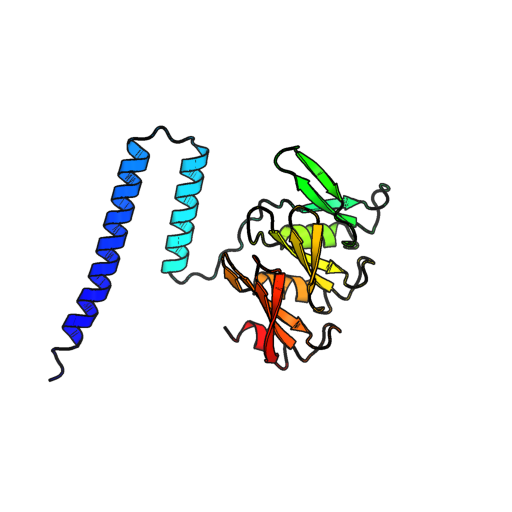 C 1
ATOM 780 O O . ILE A 1 97 ? -5.680 -7.446 8.160 1.00 95.38 97 ILE A O 1
ATOM 784 N N . GLU A 1 98 ? -7.637 -8.457 7.732 1.00 93.81 98 GLU A N 1
ATOM 785 C CA . GLU A 1 98 ? -7.064 -9.795 7.623 1.00 93.81 98 GLU A CA 1
ATOM 786 C C . GLU A 1 98 ? -6.044 -9.873 6.477 1.00 93.81 98 GLU A C 1
ATOM 788 O O . GLU A 1 98 ? -6.245 -9.325 5.389 1.00 93.81 98 GLU A O 1
ATOM 793 N N . GLY A 1 99 ? -4.930 -10.566 6.724 1.00 93.56 99 GLY A N 1
ATOM 794 C CA . GLY A 1 99 ? -3.869 -10.752 5.733 1.00 93.56 99 GLY A CA 1
ATOM 795 C C . GLY A 1 99 ? -2.948 -9.544 5.518 1.00 93.56 99 GLY A C 1
ATOM 796 O O . GLY A 1 99 ? -2.356 -9.438 4.440 1.00 93.56 99 GLY A O 1
ATOM 797 N N . THR A 1 100 ? -2.841 -8.642 6.500 1.00 95.75 100 THR A N 1
ATOM 798 C CA . THR A 1 100 ? -1.983 -7.444 6.444 1.00 95.75 100 THR A CA 1
ATOM 799 C C . THR A 1 100 ? -0.937 -7.388 7.563 1.00 95.75 100 THR A C 1
ATOM 801 O O . THR A 1 100 ? -0.759 -6.357 8.205 1.00 95.75 100 THR A O 1
ATOM 804 N N . ASN A 1 101 ? -0.226 -8.486 7.825 1.00 94.31 101 ASN A N 1
ATOM 805 C CA . ASN A 1 101 ? 0.905 -8.455 8.757 1.00 94.31 101 ASN A CA 1
ATOM 806 C C . ASN A 1 101 ? 1.998 -7.511 8.214 1.00 94.31 101 ASN A C 1
ATOM 808 O O . ASN A 1 101 ? 2.428 -7.635 7.066 1.00 94.31 101 ASN A O 1
ATOM 812 N N . VAL A 1 102 ? 2.437 -6.561 9.039 1.00 92.81 102 VAL A N 1
ATOM 813 C CA . VAL A 1 102 ? 3.340 -5.455 8.662 1.00 92.81 102 VAL A CA 1
ATOM 814 C C . VAL A 1 102 ? 4.562 -5.329 9.581 1.00 92.81 102 VAL A C 1
ATOM 816 O O . VAL A 1 102 ? 5.235 -4.302 9.589 1.00 92.81 102 VAL A O 1
ATOM 819 N N . GLY A 1 103 ? 4.881 -6.389 10.325 1.00 92.75 103 GLY A N 1
ATOM 820 C CA . GLY A 1 103 ? 6.119 -6.481 11.098 1.00 92.75 103 GLY A CA 1
ATOM 821 C C . GLY A 1 103 ? 6.084 -5.571 12.316 1.00 92.75 103 GLY A C 1
ATOM 822 O O . GLY A 1 103 ? 5.164 -5.667 13.123 1.00 92.75 103 GLY A O 1
ATOM 823 N N . SER A 1 104 ? 7.071 -4.695 12.450 1.00 94.06 104 SER A N 1
ATOM 824 C CA . SER A 1 104 ? 7.203 -3.805 13.603 1.00 94.06 104 SER A CA 1
ATOM 825 C C . SER A 1 104 ? 6.211 -2.648 13.626 1.00 94.06 104 SER A C 1
ATOM 827 O O . SER A 1 104 ? 5.708 -2.208 12.590 1.00 94.06 104 SER A O 1
ATOM 829 N N . LEU A 1 105 ? 5.988 -2.076 14.814 1.00 91.19 105 LEU A N 1
ATOM 830 C CA . LEU A 1 105 ? 5.191 -0.852 14.962 1.00 91.19 105 LEU A CA 1
ATOM 831 C C . LEU A 1 105 ? 5.710 0.279 14.062 1.00 91.19 105 LEU A C 1
ATOM 833 O O . LEU A 1 105 ? 4.917 0.973 13.432 1.00 91.19 105 LEU A O 1
ATOM 837 N N . ASN A 1 106 ? 7.032 0.442 13.964 1.00 93.06 106 ASN A N 1
ATOM 838 C CA . ASN A 1 106 ? 7.650 1.479 13.135 1.00 93.06 106 ASN A CA 1
ATOM 839 C C . ASN A 1 106 ? 7.373 1.252 11.642 1.00 93.06 106 ASN A C 1
ATOM 841 O O . ASN A 1 106 ? 7.054 2.198 10.922 1.00 93.06 106 ASN A O 1
ATOM 845 N N . GLN A 1 107 ? 7.452 -0.000 11.177 1.00 95.31 107 GLN A N 1
ATOM 846 C CA . GLN A 1 107 ? 7.084 -0.356 9.804 1.00 95.31 107 GLN A CA 1
ATOM 847 C C . GLN A 1 107 ? 5.600 -0.088 9.557 1.00 95.31 107 GLN A C 1
ATOM 849 O O . GLN A 1 107 ? 5.256 0.564 8.574 1.00 95.31 107 GLN A O 1
ATOM 854 N N . CYS A 1 108 ? 4.732 -0.494 10.485 1.00 95.06 108 CYS A N 1
ATOM 855 C CA . CYS A 1 108 ? 3.306 -0.214 10.401 1.00 95.06 108 CYS A CA 1
ATOM 856 C C . CYS A 1 108 ? 3.011 1.291 10.315 1.00 95.06 108 CYS A C 1
ATOM 858 O O . CYS A 1 108 ? 2.264 1.727 9.442 1.00 95.06 108 CYS A O 1
ATOM 860 N N . GLN A 1 109 ? 3.624 2.108 11.175 1.00 94.50 109 GLN A N 1
ATOM 861 C CA . GLN A 1 109 ? 3.447 3.560 11.153 1.00 94.50 109 GLN A CA 1
ATOM 862 C C . GLN A 1 109 ? 3.937 4.165 9.838 1.00 94.50 109 GLN A C 1
ATOM 864 O O . GLN A 1 109 ? 3.264 5.025 9.275 1.00 94.50 109 GLN A O 1
ATOM 869 N N . SER A 1 110 ? 5.069 3.685 9.317 1.00 94.38 110 SER A N 1
ATOM 870 C CA . SER A 1 110 ? 5.569 4.095 8.004 1.00 94.38 110 SER A CA 1
ATOM 871 C C . SER A 1 110 ? 4.555 3.786 6.896 1.00 94.38 110 SER A C 1
ATOM 873 O O . SER A 1 110 ? 4.246 4.645 6.076 1.00 94.38 110 SER A O 1
ATOM 875 N N . ILE A 1 111 ? 3.957 2.596 6.915 1.00 95.56 111 ILE A N 1
ATOM 876 C CA . ILE A 1 111 ? 2.942 2.171 5.941 1.00 95.56 111 ILE A CA 1
ATOM 877 C C . ILE A 1 111 ? 1.668 3.010 6.040 1.00 95.56 111 ILE A C 1
ATOM 879 O O . ILE A 1 111 ? 1.129 3.430 5.017 1.00 95.56 111 ILE A O 1
ATOM 883 N N . VAL A 1 112 ? 1.188 3.275 7.258 1.00 94.50 112 VAL A N 1
ATOM 884 C CA . VAL A 1 112 ? 0.005 4.117 7.490 1.00 94.50 112 VAL A CA 1
ATOM 885 C C . VAL A 1 112 ? 0.255 5.536 6.978 1.00 94.50 112 VAL A C 1
ATOM 887 O O . VAL A 1 112 ? -0.580 6.077 6.252 1.00 94.50 112 VAL A O 1
ATOM 890 N N . ASN A 1 113 ? 1.414 6.116 7.294 1.00 92.31 113 ASN A N 1
ATOM 891 C CA . ASN A 1 113 ? 1.759 7.489 6.922 1.00 92.31 113 ASN A CA 1
ATOM 892 C C . ASN A 1 113 ? 1.952 7.682 5.412 1.00 92.31 113 ASN A C 1
ATOM 894 O O . ASN A 1 113 ? 1.673 8.770 4.915 1.00 92.31 113 ASN A O 1
ATOM 898 N N . ASN A 1 114 ? 2.393 6.643 4.696 1.00 93.94 114 ASN A N 1
ATOM 899 C CA . ASN A 1 114 ? 2.609 6.674 3.244 1.00 93.94 114 ASN A CA 1
ATOM 900 C C . ASN A 1 114 ? 1.476 5.995 2.452 1.00 93.94 114 ASN A C 1
ATOM 902 O O . ASN A 1 114 ? 1.614 5.707 1.265 1.00 93.94 114 ASN A O 1
ATOM 906 N N . SER A 1 115 ? 0.344 5.701 3.096 1.00 94.00 115 SER A N 1
ATOM 907 C CA . SER A 1 115 ? -0.836 5.192 2.397 1.00 94.00 115 SER A CA 1
ATOM 908 C C . SER A 1 115 ? -1.571 6.312 1.657 1.00 94.00 115 SER A C 1
ATOM 910 O O . SER A 1 115 ? -1.614 7.458 2.107 1.00 94.00 115 SER A O 1
ATOM 912 N N . ILE A 1 116 ? -2.175 5.976 0.516 1.00 91.12 116 ILE A N 1
ATOM 913 C CA . ILE A 1 116 ? -2.923 6.924 -0.312 1.00 91.12 116 ILE A CA 1
ATOM 914 C C . ILE A 1 116 ? -4.398 6.535 -0.323 1.00 91.12 116 ILE A C 1
ATOM 916 O O . ILE A 1 116 ? -4.768 5.471 -0.820 1.00 91.12 116 ILE A O 1
ATOM 920 N N . ASP A 1 117 ? -5.255 7.437 0.149 1.00 89.62 117 ASP A N 1
ATOM 921 C CA . ASP A 1 117 ? -6.701 7.342 -0.055 1.00 89.62 117 ASP A CA 1
ATOM 922 C C . ASP A 1 117 ? -7.024 7.622 -1.539 1.00 89.62 117 ASP A C 1
ATOM 924 O O . ASP A 1 117 ? -6.894 8.755 -2.024 1.00 89.62 117 ASP A O 1
ATOM 928 N N . LEU A 1 118 ? -7.431 6.582 -2.275 1.00 88.31 118 LEU A N 1
ATOM 929 C CA . LEU A 1 118 ? -7.840 6.678 -3.684 1.00 88.31 118 LEU A CA 1
ATOM 930 C C . LEU A 1 118 ? -9.271 7.223 -3.806 1.00 88.31 118 LEU A C 1
ATOM 932 O O . LEU A 1 118 ? -9.577 7.998 -4.712 1.00 88.31 118 LEU A O 1
ATOM 936 N N . ASP A 1 119 ? -10.139 6.847 -2.864 1.00 85.62 119 ASP A N 1
ATOM 937 C CA . ASP A 1 119 ? -11.477 7.406 -2.668 1.00 85.62 119 ASP A CA 1
ATOM 938 C C . ASP A 1 119 ? -11.860 7.366 -1.167 1.00 85.62 119 ASP A C 1
ATOM 940 O O . ASP A 1 119 ? -10.998 7.226 -0.305 1.00 85.62 119 ASP A O 1
ATOM 944 N N . ARG A 1 120 ? -13.146 7.527 -0.814 1.00 81.12 120 ARG A N 1
ATOM 945 C CA . ARG A 1 120 ? -13.606 7.541 0.594 1.00 81.12 120 ARG A CA 1
ATOM 946 C C . ARG A 1 120 ? -13.464 6.205 1.330 1.00 81.12 120 ARG A C 1
ATOM 948 O O . ARG A 1 120 ? -13.534 6.189 2.555 1.00 81.12 120 ARG A O 1
ATOM 955 N N . VAL A 1 121 ? -13.391 5.098 0.602 1.00 86.06 121 VAL A N 1
ATOM 956 C CA . VAL A 1 121 ? -13.375 3.736 1.148 1.00 86.06 121 VAL A CA 1
ATOM 957 C C . VAL A 1 121 ? -12.220 2.900 0.608 1.00 86.06 121 VAL A C 1
ATOM 959 O O . VAL A 1 121 ? -11.991 1.822 1.147 1.00 86.06 121 VAL A O 1
ATOM 962 N N . THR A 1 122 ? -11.517 3.360 -0.427 1.00 90.88 122 THR A N 1
ATOM 963 C CA . THR A 1 122 ? -10.435 2.641 -1.099 1.00 90.88 122 THR A CA 1
ATOM 964 C C . THR A 1 122 ? -9.081 3.280 -0.803 1.00 90.88 122 THR A C 1
ATOM 966 O O . THR A 1 122 ? -8.894 4.477 -1.015 1.00 90.88 122 THR A O 1
ATOM 969 N N . ILE A 1 123 ? -8.121 2.459 -0.384 1.00 93.25 123 ILE A N 1
ATOM 970 C CA . ILE A 1 123 ? -6.774 2.864 0.020 1.00 93.25 123 ILE A CA 1
ATOM 971 C C . ILE A 1 123 ? -5.750 2.019 -0.734 1.00 93.25 123 ILE A C 1
ATOM 973 O O . ILE A 1 123 ? -5.900 0.798 -0.827 1.00 93.25 123 ILE A O 1
ATOM 977 N N . LEU A 1 124 ? -4.701 2.667 -1.233 1.00 95.81 124 LEU A N 1
ATOM 978 C CA . LEU A 1 124 ? -3.473 2.032 -1.694 1.00 95.81 124 LEU A CA 1
ATOM 979 C C . LEU A 1 124 ? -2.435 2.076 -0.570 1.00 95.81 124 LEU A C 1
ATOM 981 O O . LEU A 1 124 ? -2.145 3.141 -0.027 1.00 95.81 124 LEU A O 1
ATOM 985 N N . THR A 1 125 ? -1.874 0.927 -0.211 1.00 96.75 125 THR A N 1
ATOM 986 C CA . THR A 1 125 ? -0.873 0.827 0.860 1.00 96.75 125 THR A CA 1
ATOM 987 C C . THR A 1 125 ? 0.114 -0.312 0.603 1.00 96.75 125 THR A C 1
ATOM 989 O O . THR A 1 125 ? -0.060 -1.072 -0.346 1.00 96.75 125 THR A O 1
ATOM 992 N N . CYS A 1 126 ? 1.148 -0.435 1.432 1.00 97.31 126 CYS A N 1
ATOM 993 C CA . CYS A 1 126 ? 2.129 -1.517 1.374 1.00 97.31 126 CYS A CA 1
ATOM 994 C C . CYS A 1 126 ? 1.820 -2.589 2.416 1.00 97.31 126 CYS A C 1
ATOM 996 O O . CYS A 1 126 ? 1.520 -2.274 3.562 1.00 97.31 126 CYS A O 1
ATOM 998 N N . ILE A 1 127 ? 1.946 -3.862 2.045 1.00 97.06 127 ILE A N 1
ATOM 999 C CA . ILE A 1 127 ? 1.862 -4.988 2.985 1.00 97.06 127 ILE A CA 1
ATOM 1000 C C . ILE A 1 127 ? 2.949 -6.021 2.687 1.00 97.06 127 ILE A C 1
ATOM 1002 O O . ILE A 1 127 ? 3.443 -6.094 1.559 1.00 97.06 127 ILE A O 1
ATOM 1006 N N . SER A 1 128 ? 3.312 -6.836 3.679 1.00 96.06 128 SER A N 1
ATOM 1007 C CA . SER A 1 128 ? 4.200 -7.979 3.452 1.00 96.06 128 SER A CA 1
ATOM 1008 C C . SER A 1 128 ? 3.516 -8.972 2.507 1.00 96.06 128 SER A C 1
ATOM 1010 O O . SER A 1 128 ? 2.358 -9.352 2.714 1.00 96.06 128 SER A O 1
ATOM 1012 N N . LYS A 1 129 ? 4.222 -9.374 1.447 1.00 94.25 129 LYS A N 1
ATOM 1013 C CA . LYS A 1 129 ? 3.726 -10.288 0.409 1.00 94.25 129 LYS A CA 1
ATOM 1014 C C . LYS A 1 129 ? 3.318 -11.628 1.013 1.00 94.25 129 LYS A C 1
ATOM 1016 O O . LYS A 1 129 ? 2.226 -12.120 0.729 1.00 94.25 129 LYS A O 1
ATOM 1021 N N . ASP A 1 130 ? 4.186 -12.163 1.864 1.00 93.44 130 ASP A N 1
ATOM 1022 C CA . ASP A 1 130 ? 4.038 -13.479 2.484 1.00 93.44 130 ASP A CA 1
ATOM 1023 C C . ASP A 1 130 ? 3.246 -13.406 3.798 1.00 93.44 130 ASP A C 1
ATOM 1025 O O . ASP A 1 130 ? 3.016 -14.419 4.458 1.00 93.44 130 ASP A O 1
ATOM 1029 N N . ASN A 1 131 ? 2.752 -12.208 4.144 1.00 93.44 131 ASN A N 1
ATOM 1030 C CA . ASN A 1 131 ? 1.946 -11.950 5.329 1.00 93.44 131 ASN A CA 1
ATOM 1031 C C . ASN A 1 131 ? 2.648 -12.407 6.621 1.00 93.44 131 ASN A C 1
ATOM 1033 O O . ASN A 1 131 ? 2.012 -12.917 7.542 1.00 93.44 131 ASN A O 1
ATOM 1037 N N . ASP A 1 132 ? 3.958 -12.204 6.716 1.00 93.12 132 ASP A N 1
ATOM 1038 C CA . ASP A 1 132 ? 4.768 -12.495 7.904 1.00 93.12 132 ASP A CA 1
ATOM 1039 C C . ASP A 1 132 ? 5.366 -11.222 8.534 1.00 93.12 132 ASP A C 1
ATOM 1041 O O . ASP A 1 132 ? 5.983 -11.277 9.599 1.00 93.12 132 ASP A O 1
ATOM 1045 N N . GLY A 1 133 ? 5.136 -10.063 7.905 1.00 92.94 133 GLY A N 1
ATOM 1046 C CA . GLY A 1 133 ? 5.669 -8.774 8.340 1.00 92.94 133 GLY A CA 1
ATOM 1047 C C . GLY A 1 133 ? 7.105 -8.509 7.887 1.00 92.94 133 GLY A C 1
ATOM 1048 O O . GLY A 1 133 ? 7.750 -7.606 8.419 1.00 92.94 133 GLY A O 1
ATOM 1049 N N . ARG A 1 134 ? 7.619 -9.294 6.936 1.00 93.81 134 ARG A N 1
ATOM 1050 C CA . ARG A 1 134 ? 8.970 -9.173 6.384 1.00 93.81 134 ARG A CA 1
ATOM 1051 C C . ARG A 1 134 ? 8.925 -8.979 4.872 1.00 93.81 134 ARG A C 1
ATOM 1053 O O . ARG A 1 134 ? 7.872 -9.102 4.239 1.00 93.81 134 ARG A O 1
ATOM 1060 N N . ASP A 1 135 ? 10.086 -8.637 4.321 1.00 93.00 135 ASP A N 1
ATOM 1061 C CA . ASP A 1 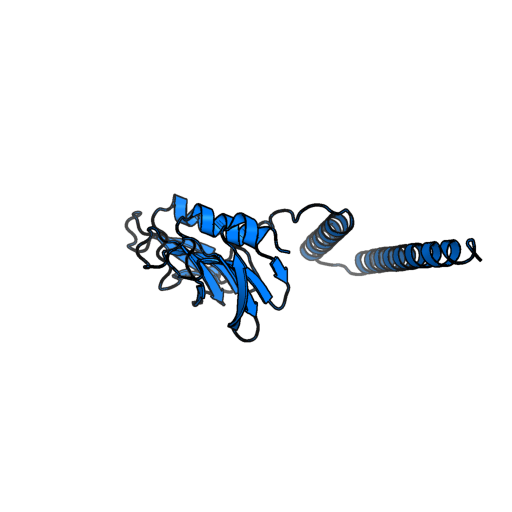135 ? 10.316 -8.617 2.881 1.00 93.00 135 ASP A CA 1
ATOM 1062 C C . ASP A 1 135 ? 9.984 -9.997 2.272 1.00 93.00 135 ASP A C 1
ATOM 1064 O O . ASP A 1 135 ? 10.318 -11.017 2.879 1.00 93.00 135 ASP A O 1
ATOM 1068 N N . PRO A 1 136 ? 9.417 -10.046 1.055 1.00 94.94 136 PRO A N 1
ATOM 1069 C CA . PRO A 1 136 ? 9.195 -8.908 0.169 1.00 94.94 136 PRO A CA 1
ATOM 1070 C C . PRO A 1 136 ? 7.876 -8.159 0.427 1.00 94.94 136 PRO A C 1
ATOM 1072 O O . PRO A 1 136 ? 6.882 -8.736 0.860 1.00 94.94 136 PRO A O 1
ATOM 1075 N N . TRP A 1 137 ? 7.831 -6.871 0.086 1.00 96.81 137 TRP A N 1
ATOM 1076 C CA . TRP A 1 137 ? 6.647 -6.014 0.229 1.00 96.81 137 TRP A CA 1
ATOM 1077 C C . TRP A 1 137 ? 5.901 -5.852 -1.086 1.00 96.81 137 TRP A C 1
ATOM 1079 O O . TRP A 1 137 ? 6.493 -5.884 -2.163 1.00 96.81 137 TRP A O 1
ATOM 1089 N N . SER A 1 138 ? 4.585 -5.691 -1.001 1.00 97.19 138 SER A N 1
ATOM 1090 C CA . SER A 1 138 ? 3.696 -5.550 -2.152 1.00 97.19 138 SER A CA 1
ATOM 1091 C C . SER A 1 138 ? 2.719 -4.397 -1.947 1.00 97.19 138 SER A C 1
ATOM 1093 O O . SER A 1 138 ? 2.161 -4.269 -0.851 1.00 97.19 138 SER A O 1
ATOM 1095 N N . PRO A 1 139 ? 2.436 -3.599 -2.989 1.00 97.31 139 PRO A N 1
ATOM 1096 C CA . PRO A 1 139 ? 1.305 -2.691 -2.962 1.00 97.31 139 PRO A CA 1
ATOM 1097 C C . PRO A 1 139 ? -0.003 -3.481 -2.855 1.00 97.31 139 PRO A C 1
ATOM 1099 O O . PRO A 1 139 ? -0.154 -4.572 -3.415 1.00 97.31 139 PRO A O 1
ATOM 1102 N N . ALA A 1 140 ? -0.973 -2.928 -2.147 1.00 97.25 140 ALA A N 1
ATOM 1103 C CA . ALA A 1 140 ? -2.250 -3.559 -1.891 1.00 97.25 140 ALA A CA 1
ATOM 1104 C C . ALA A 1 140 ? -3.390 -2.548 -1.926 1.00 97.25 140 ALA A C 1
ATOM 1106 O O . ALA A 1 140 ? -3.247 -1.403 -1.498 1.00 97.25 140 ALA A O 1
ATOM 1107 N N . ILE A 1 141 ? -4.537 -3.012 -2.419 1.00 96.31 141 ILE A N 1
ATOM 1108 C CA . ILE A 1 141 ? -5.784 -2.258 -2.442 1.00 96.31 141 ILE A CA 1
ATOM 1109 C C . ILE A 1 141 ? -6.671 -2.756 -1.311 1.00 96.31 141 ILE A C 1
ATOM 1111 O O . ILE A 1 141 ? -7.072 -3.925 -1.285 1.00 96.31 141 ILE A O 1
ATOM 1115 N N . ILE A 1 142 ? -7.006 -1.850 -0.402 1.00 95.12 142 ILE A N 1
ATOM 1116 C CA . ILE A 1 142 ? -7.950 -2.071 0.689 1.00 95.12 142 ILE A CA 1
ATOM 1117 C C . ILE A 1 142 ? -9.221 -1.301 0.359 1.00 95.12 142 ILE A C 1
ATOM 1119 O O . ILE A 1 142 ? -9.149 -0.115 0.060 1.00 95.12 142 ILE A O 1
ATOM 1123 N N . LYS A 1 143 ? -10.386 -1.949 0.428 1.00 92.69 143 LYS A N 1
ATOM 1124 C CA . LYS A 1 143 ? -11.689 -1.308 0.221 1.00 92.69 143 LYS A CA 1
ATOM 1125 C C . LYS A 1 143 ? -12.605 -1.615 1.391 1.00 92.69 143 LYS A C 1
ATOM 1127 O O . LYS A 1 143 ? -12.870 -2.777 1.680 1.00 92.69 143 LYS A O 1
ATOM 1132 N N . ASN A 1 144 ? -13.093 -0.572 2.058 1.00 90.31 144 ASN A N 1
ATOM 1133 C CA . ASN A 1 144 ? -13.976 -0.666 3.219 1.00 90.31 144 ASN A CA 1
ATOM 1134 C C . ASN A 1 144 ? -13.423 -1.603 4.315 1.00 90.31 144 ASN A C 1
ATOM 1136 O O . ASN A 1 144 ? -14.140 -2.446 4.849 1.00 90.31 144 ASN A O 1
ATOM 1140 N N . GLY A 1 145 ? -12.120 -1.494 4.595 1.00 90.88 145 GLY A N 1
ATOM 1141 C CA . GLY A 1 145 ? -11.429 -2.328 5.583 1.00 90.88 145 GLY A CA 1
ATOM 1142 C C . GLY A 1 145 ? -11.207 -3.786 5.177 1.00 90.88 145 GLY A C 1
ATOM 1143 O O . GLY A 1 145 ? -10.856 -4.597 6.026 1.00 90.88 145 GLY A O 1
ATOM 1144 N N . VAL A 1 146 ? -11.388 -4.129 3.900 1.00 93.94 146 VAL A N 1
ATOM 1145 C CA . VAL A 1 146 ? -11.126 -5.470 3.365 1.00 93.94 146 VAL A CA 1
ATOM 1146 C C . VAL A 1 146 ? -9.985 -5.404 2.360 1.00 93.94 146 VAL A C 1
ATOM 1148 O O . VAL A 1 146 ? -9.987 -4.553 1.471 1.00 93.94 146 VAL A O 1
ATOM 1151 N N . LEU A 1 147 ? -9.019 -6.314 2.474 1.00 95.69 147 LEU A N 1
ATOM 1152 C CA . LEU A 1 147 ? -7.977 -6.489 1.468 1.00 95.69 147 LEU A CA 1
ATOM 1153 C C . LEU A 1 147 ? -8.593 -7.067 0.184 1.00 95.69 147 LEU A C 1
ATOM 1155 O O . LEU A 1 147 ? -9.004 -8.224 0.152 1.00 95.69 147 LEU A O 1
ATOM 1159 N N . ILE A 1 148 ? -8.651 -6.262 -0.877 1.00 95.25 148 ILE A N 1
ATOM 1160 C CA . ILE A 1 148 ? -9.244 -6.653 -2.165 1.00 95.25 148 ILE A CA 1
ATOM 1161 C C . ILE A 1 148 ? -8.201 -7.280 -3.076 1.00 95.25 148 ILE A C 1
ATOM 1163 O O . ILE A 1 148 ? -8.464 -8.275 -3.753 1.00 95.25 148 ILE A O 1
ATOM 1167 N N . LYS A 1 149 ? -7.010 -6.678 -3.125 1.00 94.94 149 LYS A N 1
ATOM 1168 C CA . LYS A 1 149 ? -5.980 -7.086 -4.073 1.00 94.94 149 LYS A CA 1
ATOM 1169 C C . LYS A 1 149 ? -4.590 -6.882 -3.501 1.00 94.94 149 LYS A C 1
ATOM 1171 O O . LYS A 1 149 ? -4.293 -5.818 -2.969 1.00 94.94 149 LYS A O 1
ATOM 1176 N N . ARG A 1 150 ? -3.736 -7.887 -3.692 1.00 95.62 150 ARG A N 1
ATOM 1177 C CA . ARG A 1 150 ? -2.278 -7.745 -3.641 1.00 95.62 150 ARG A CA 1
ATOM 1178 C C . ARG A 1 150 ? -1.762 -7.579 -5.062 1.00 95.62 150 ARG A C 1
ATOM 1180 O O . ARG A 1 150 ? -2.145 -8.350 -5.946 1.00 95.62 150 ARG A O 1
ATOM 1187 N N . LEU A 1 151 ? -0.949 -6.557 -5.272 1.00 95.94 151 LEU A N 1
ATOM 1188 C CA . LEU A 1 151 ? -0.250 -6.309 -6.524 1.00 95.94 151 LEU A CA 1
ATOM 1189 C C . LEU A 1 151 ? 1.129 -6.989 -6.468 1.00 95.94 151 LEU A C 1
ATOM 1191 O O . LEU A 1 151 ? 1.544 -7.407 -5.387 1.00 95.94 151 LEU A O 1
ATOM 1195 N N . PRO A 1 152 ? 1.816 -7.176 -7.607 1.00 96.25 152 PRO A N 1
ATOM 1196 C CA . PRO A 1 152 ? 3.133 -7.803 -7.608 1.00 96.25 152 PRO A CA 1
ATOM 1197 C C . PRO A 1 152 ? 4.134 -7.062 -6.710 1.00 96.25 152 PRO A C 1
ATOM 1199 O O . PRO A 1 152 ? 4.047 -5.844 -6.539 1.00 96.25 152 PRO A O 1
ATOM 1202 N N . SER A 1 153 ? 5.064 -7.810 -6.118 1.00 95.75 153 SER A N 1
ATOM 1203 C CA . SER A 1 153 ? 5.967 -7.287 -5.095 1.00 95.75 153 SER A CA 1
ATOM 1204 C C . SER A 1 153 ? 7.006 -6.303 -5.637 1.00 95.75 153 SER A C 1
ATOM 1206 O O . SER A 1 153 ? 7.280 -6.224 -6.835 1.00 95.75 153 SER A O 1
ATOM 1208 N N . LEU A 1 154 ? 7.600 -5.544 -4.722 1.00 93.75 154 LEU A N 1
ATOM 1209 C CA . LEU A 1 154 ? 8.636 -4.543 -4.980 1.00 93.75 154 LEU A CA 1
ATOM 1210 C C . LEU A 1 154 ? 9.916 -4.793 -4.177 1.00 93.75 154 LEU A C 1
ATOM 1212 O O . LEU A 1 154 ? 10.820 -3.973 -4.192 1.00 93.75 154 LEU A O 1
ATOM 1216 N N . GLY A 1 155 ? 10.021 -5.944 -3.510 1.00 93.81 155 GLY A N 1
ATOM 1217 C CA . GLY A 1 155 ? 11.211 -6.299 -2.743 1.00 93.81 155 GLY A CA 1
ATOM 1218 C C . GLY A 1 155 ? 11.167 -5.621 -1.384 1.00 93.81 155 GLY A C 1
ATOM 1219 O O . GLY A 1 155 ? 10.502 -6.129 -0.487 1.00 93.81 155 GLY A O 1
ATOM 1220 N N . SER A 1 156 ? 11.831 -4.480 -1.225 1.00 95.88 156 SER A N 1
ATOM 1221 C CA . SER A 1 156 ? 11.915 -3.802 0.072 1.00 95.88 156 SER A CA 1
ATOM 1222 C C . SER A 1 156 ? 10.668 -2.966 0.399 1.00 95.88 156 SER A C 1
ATOM 1224 O O . SER A 1 156 ? 9.900 -2.566 -0.482 1.00 95.88 156 SER A O 1
ATOM 1226 N N . LEU A 1 157 ? 10.474 -2.646 1.685 1.00 96.38 157 LEU A N 1
ATOM 1227 C CA . LEU A 1 157 ? 9.418 -1.718 2.112 1.00 96.38 157 LEU A CA 1
ATOM 1228 C C . LEU A 1 157 ? 9.618 -0.326 1.502 1.00 96.38 157 LEU A C 1
ATOM 1230 O O . LEU A 1 157 ? 8.647 0.308 1.093 1.00 96.38 157 LEU A O 1
ATOM 1234 N N . SER A 1 158 ? 10.867 0.140 1.421 1.00 96.06 158 SER A N 1
ATOM 1235 C CA . SER A 1 158 ? 11.202 1.431 0.817 1.00 96.06 158 SER A CA 1
ATOM 1236 C C . SER A 1 158 ? 10.812 1.492 -0.654 1.00 96.06 158 SER A C 1
ATOM 1238 O O . SER A 1 158 ? 10.225 2.483 -1.072 1.00 96.06 158 SER A O 1
ATOM 1240 N N . ASP A 1 159 ? 11.058 0.431 -1.425 1.00 95.56 159 ASP A N 1
ATOM 1241 C CA . ASP A 1 159 ? 10.680 0.389 -2.841 1.00 95.56 159 ASP A CA 1
ATOM 1242 C C . ASP A 1 159 ? 9.160 0.397 -3.009 1.00 95.56 159 ASP A C 1
ATOM 1244 O O . ASP A 1 159 ? 8.634 1.069 -3.897 1.00 95.56 159 ASP A O 1
ATOM 1248 N N . CYS A 1 160 ? 8.443 -0.294 -2.117 1.00 97.06 160 CYS A N 1
ATOM 1249 C CA . CYS A 1 160 ? 6.988 -0.261 -2.094 1.00 97.06 160 CYS A CA 1
ATOM 1250 C C . CYS A 1 160 ? 6.442 1.145 -1.808 1.00 97.06 160 CYS A C 1
ATOM 1252 O O . CYS A 1 160 ? 5.593 1.629 -2.556 1.00 97.06 160 CYS A O 1
ATOM 1254 N N . ILE A 1 161 ? 6.953 1.818 -0.771 1.00 95.88 161 ILE A N 1
ATOM 1255 C CA . ILE A 1 161 ? 6.550 3.188 -0.425 1.00 95.88 161 ILE A CA 1
ATOM 1256 C C . ILE A 1 161 ? 6.868 4.143 -1.577 1.00 95.88 161 ILE A C 1
ATOM 1258 O O . ILE A 1 161 ? 5.982 4.862 -2.033 1.00 95.88 161 ILE A O 1
ATOM 1262 N N . ASN A 1 162 ? 8.081 4.071 -2.128 1.00 93.75 162 ASN A N 1
ATOM 1263 C CA . ASN A 1 162 ? 8.492 4.895 -3.262 1.00 93.75 162 ASN A CA 1
ATOM 1264 C C . ASN A 1 162 ? 7.569 4.698 -4.475 1.00 93.75 162 ASN A C 1
ATOM 1266 O O . ASN A 1 162 ? 7.199 5.664 -5.139 1.00 93.75 162 ASN A O 1
ATOM 1270 N N . ALA A 1 163 ? 7.159 3.463 -4.774 1.00 93.75 163 ALA A N 1
ATOM 1271 C CA . ALA A 1 163 ? 6.244 3.196 -5.881 1.00 93.75 163 ALA A CA 1
ATOM 1272 C C . ALA A 1 163 ? 4.819 3.715 -5.630 1.00 93.75 163 ALA A C 1
ATOM 1274 O O . ALA A 1 163 ? 4.147 4.116 -6.583 1.00 93.75 163 ALA A O 1
ATOM 1275 N N . ILE A 1 164 ? 4.353 3.714 -4.376 1.00 94.50 164 ILE A N 1
ATOM 1276 C CA . ILE A 1 164 ? 3.075 4.327 -3.991 1.00 94.50 164 ILE A CA 1
ATOM 1277 C C . ILE A 1 164 ? 3.156 5.848 -4.137 1.00 94.50 164 ILE A C 1
ATOM 1279 O O . ILE A 1 164 ? 2.287 6.431 -4.785 1.00 94.50 164 ILE A O 1
ATOM 1283 N N . ASP A 1 165 ? 4.215 6.478 -3.636 1.00 91.69 165 ASP A N 1
ATOM 1284 C CA . ASP A 1 165 ? 4.422 7.929 -3.726 1.00 91.69 165 ASP A CA 1
ATOM 1285 C C . ASP A 1 165 ? 4.521 8.417 -5.176 1.00 91.69 165 ASP A C 1
ATOM 1287 O O . ASP A 1 165 ? 4.018 9.485 -5.530 1.00 91.69 165 ASP A O 1
ATOM 1291 N N . LEU A 1 166 ? 5.140 7.613 -6.044 1.00 90.19 166 LEU A N 1
ATOM 1292 C CA . LEU A 1 166 ? 5.278 7.895 -7.474 1.00 90.19 166 LEU A CA 1
ATOM 1293 C C . LEU A 1 166 ? 4.076 7.422 -8.307 1.00 90.19 166 LEU A C 1
ATOM 1295 O O . LEU A 1 166 ? 4.076 7.586 -9.534 1.00 90.19 166 LEU A O 1
ATOM 1299 N N . SER A 1 167 ? 3.052 6.844 -7.672 1.00 91.56 167 SER A N 1
ATOM 1300 C CA . SER A 1 167 ? 1.853 6.388 -8.367 1.00 91.56 167 SER A CA 1
ATOM 1301 C C . SER A 1 167 ? 1.066 7.557 -8.964 1.00 91.56 167 SER A C 1
ATOM 1303 O O . SER A 1 167 ? 1.002 8.666 -8.432 1.00 91.56 167 SER A O 1
ATOM 1305 N N . ILE A 1 168 ? 0.441 7.304 -10.111 1.00 88.94 168 ILE A N 1
ATOM 1306 C CA . ILE A 1 168 ? -0.457 8.248 -10.773 1.00 88.94 168 ILE A CA 1
ATOM 1307 C C . ILE A 1 168 ? -1.875 7.777 -10.497 1.00 88.94 168 ILE A C 1
ATOM 1309 O O . ILE A 1 168 ? -2.269 6.710 -10.960 1.00 88.94 168 ILE A O 1
ATOM 1313 N N . SER A 1 169 ? -2.655 8.561 -9.762 1.00 88.88 169 SER A N 1
ATOM 1314 C CA . SER A 1 169 ? -4.044 8.227 -9.449 1.00 88.88 169 SER A CA 1
ATOM 1315 C C . SER A 1 169 ? -5.014 9.289 -9.955 1.00 88.88 169 SER A C 1
ATOM 1317 O O . SER A 1 169 ? -4.717 10.482 -10.011 1.00 88.88 169 SER A O 1
ATOM 1319 N N . ASN A 1 170 ? -6.203 8.836 -10.331 1.00 85.38 170 ASN A N 1
ATOM 1320 C CA . ASN A 1 170 ? -7.374 9.670 -10.547 1.00 85.38 170 ASN A CA 1
ATOM 1321 C C . ASN A 1 170 ? -8.597 8.985 -9.911 1.00 85.38 170 ASN A C 1
ATOM 1323 O O . ASN A 1 170 ? -8.483 7.932 -9.289 1.00 85.38 170 ASN A O 1
ATOM 1327 N N . ARG A 1 171 ? -9.788 9.570 -10.069 1.00 80.50 171 ARG A N 1
ATOM 1328 C CA . ARG A 1 171 ? -11.022 9.037 -9.461 1.00 80.50 171 ARG A CA 1
ATOM 1329 C C . ARG A 1 171 ? -11.471 7.663 -9.988 1.00 80.50 171 ARG A C 1
ATOM 1331 O O . ARG A 1 171 ? -12.423 7.107 -9.457 1.00 80.50 171 ARG A O 1
ATOM 1338 N N . PHE A 1 172 ? -10.855 7.157 -11.053 1.00 84.62 172 PHE A N 1
ATOM 1339 C CA . PHE A 1 172 ? -11.244 5.924 -11.739 1.00 84.62 172 PHE A CA 1
ATOM 1340 C C . PHE A 1 172 ? -10.172 4.844 -11.692 1.00 84.62 172 PHE A C 1
ATOM 1342 O O . PHE A 1 172 ? -10.510 3.665 -11.729 1.00 84.62 172 PHE A O 1
ATOM 1349 N N . ALA A 1 173 ? -8.897 5.220 -11.635 1.00 89.50 173 ALA A N 1
ATOM 1350 C CA . ALA A 1 173 ? -7.798 4.276 -11.706 1.00 89.50 173 ALA A CA 1
ATOM 1351 C C . ALA A 1 173 ? -6.551 4.780 -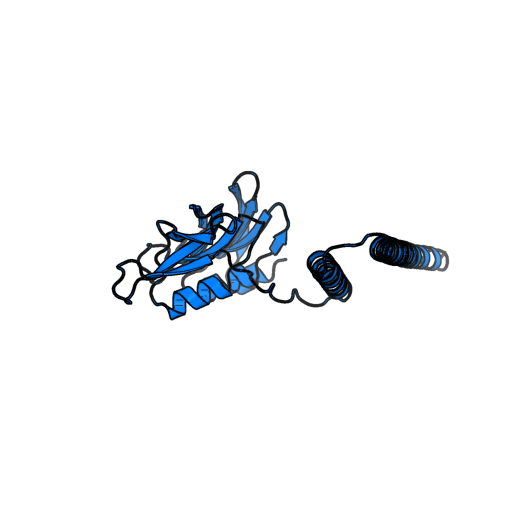10.978 1.00 89.50 173 ALA A C 1
ATOM 1353 O O . ALA A 1 173 ? -6.350 5.984 -10.799 1.00 89.50 173 ALA A O 1
ATOM 1354 N N . VAL A 1 174 ? -5.684 3.837 -10.621 1.00 93.12 174 VAL A N 1
ATOM 1355 C CA . VAL A 1 174 ? -4.317 4.098 -10.168 1.00 93.12 174 VAL A CA 1
ATOM 1356 C C . VAL A 1 174 ? -3.324 3.343 -11.039 1.00 93.12 174 VAL A C 1
ATOM 1358 O O . VAL A 1 174 ? -3.554 2.192 -11.397 1.00 93.12 174 VAL A O 1
ATOM 1361 N N . SER A 1 175 ? -2.219 3.988 -11.391 1.00 94.31 175 SER A N 1
ATOM 1362 C CA . SER A 1 175 ? -1.107 3.391 -12.113 1.00 94.31 175 SER A CA 1
ATOM 1363 C C . SER A 1 175 ? 0.171 3.490 -11.297 1.00 94.31 175 SER A C 1
ATOM 1365 O O . SER A 1 175 ? 0.490 4.548 -10.761 1.00 94.31 175 SER A O 1
ATOM 1367 N N . LEU A 1 176 ? 0.903 2.387 -11.214 1.00 95.69 176 LEU A N 1
ATOM 1368 C CA . LEU A 1 176 ? 2.126 2.268 -10.433 1.00 95.69 176 LEU A CA 1
ATOM 1369 C C . LEU A 1 176 ? 3.060 1.234 -11.056 1.00 95.69 176 LEU A C 1
ATOM 1371 O O . LEU A 1 176 ? 2.652 0.432 -11.899 1.00 95.69 176 LEU A O 1
ATOM 1375 N N . CYS A 1 177 ? 4.313 1.264 -10.626 1.00 96.00 177 CYS A N 1
ATOM 1376 C CA . CYS A 1 177 ? 5.334 0.319 -11.043 1.00 96.00 177 CYS A CA 1
ATOM 1377 C C . CYS A 1 177 ? 5.446 -0.832 -10.049 1.00 96.00 177 CYS A C 1
ATOM 1379 O O . CYS A 1 177 ? 5.385 -0.616 -8.843 1.00 96.00 177 CYS A O 1
ATOM 1381 N N . VAL A 1 178 ? 5.604 -2.048 -10.565 1.00 96.75 178 VAL A N 1
ATOM 1382 C CA . VAL A 1 178 ? 5.737 -3.289 -9.787 1.00 96.75 178 VAL A CA 1
ATOM 1383 C C . VAL A 1 178 ? 6.750 -4.223 -10.450 1.00 96.75 178 VAL A C 1
ATOM 1385 O O . VAL A 1 178 ? 7.027 -4.068 -11.642 1.00 96.75 178 VAL A O 1
ATOM 1388 N N . SER A 1 179 ? 7.309 -5.194 -9.722 1.00 96.94 179 SER A N 1
ATOM 1389 C CA . SER A 1 179 ? 8.122 -6.248 -10.349 1.00 96.94 179 SER A CA 1
ATOM 1390 C C . SER A 1 179 ? 7.235 -7.132 -11.224 1.00 96.94 179 SER A C 1
ATOM 1392 O O . SER A 1 179 ? 6.197 -7.623 -10.776 1.00 96.94 179 SER A O 1
ATOM 1394 N N . ARG A 1 180 ? 7.643 -7.353 -12.475 1.00 96.00 180 ARG A N 1
ATOM 1395 C CA . ARG A 1 180 ? 6.909 -8.204 -13.420 1.00 96.00 180 ARG A CA 1
ATOM 1396 C C . ARG A 1 180 ? 6.887 -9.660 -12.968 1.00 96.00 180 ARG A C 1
ATOM 1398 O O . ARG A 1 180 ? 5.853 -10.316 -13.077 1.00 96.00 180 ARG A O 1
ATOM 1405 N N . ASP A 1 181 ? 8.008 -10.129 -12.435 1.00 93.69 181 ASP A N 1
ATOM 1406 C CA . ASP A 1 181 ? 8.193 -11.523 -12.032 1.00 93.69 181 ASP A CA 1
ATOM 1407 C C . ASP A 1 181 ? 7.767 -11.760 -10.574 1.00 93.69 181 ASP A C 1
ATOM 1409 O O . ASP A 1 181 ? 7.842 -12.879 -10.063 1.00 93.69 181 ASP A O 1
ATOM 1413 N N . ASN A 1 182 ? 7.232 -10.718 -9.920 1.00 92.75 182 ASN A N 1
ATOM 1414 C CA . ASN A 1 182 ? 6.694 -10.763 -8.562 1.00 92.75 182 ASN A CA 1
ATOM 1415 C C . ASN A 1 182 ? 7.732 -11.238 -7.527 1.00 92.75 182 ASN A C 1
ATOM 1417 O O . ASN A 1 182 ? 7.387 -11.852 -6.517 1.00 92.75 182 ASN A O 1
ATOM 1421 N N . ASP A 1 183 ? 9.011 -10.979 -7.766 1.00 92.00 183 ASP A N 1
ATOM 1422 C CA . ASP A 1 183 ? 10.118 -11.293 -6.859 1.00 92.00 183 ASP A CA 1
ATOM 1423 C C . ASP A 1 183 ? 10.746 -10.027 -6.251 1.00 92.00 183 ASP A C 1
ATOM 1425 O O . ASP A 1 183 ? 11.655 -10.107 -5.425 1.00 92.00 183 ASP A O 1
ATOM 1429 N N . GLY A 1 184 ? 10.224 -8.854 -6.623 1.00 92.75 184 GLY A N 1
ATOM 1430 C CA . GLY A 1 184 ? 10.731 -7.558 -6.194 1.00 92.75 184 GLY A CA 1
ATOM 1431 C C . GLY A 1 184 ? 11.959 -7.098 -6.970 1.00 92.75 184 GLY A C 1
ATOM 1432 O O . GLY A 1 184 ? 12.617 -6.151 -6.553 1.00 92.75 184 GLY A O 1
ATOM 1433 N N . ARG A 1 185 ? 12.294 -7.770 -8.074 1.00 94.06 185 ARG A N 1
ATOM 1434 C CA . ARG A 1 185 ? 13.467 -7.477 -8.894 1.00 94.06 185 ARG A CA 1
ATOM 1435 C C . ARG A 1 185 ? 13.057 -7.105 -10.312 1.00 94.06 185 ARG A C 1
ATOM 1437 O O . ARG A 1 185 ? 11.900 -7.231 -10.716 1.00 94.06 185 ARG A O 1
ATOM 1444 N N . SER A 1 186 ? 14.044 -6.594 -11.043 1.00 92.50 186 SER A N 1
ATOM 1445 C CA . SER A 1 186 ? 13.944 -6.350 -12.479 1.00 92.50 186 SER A CA 1
ATOM 1446 C C . SER A 1 186 ? 13.620 -7.655 -13.219 1.00 92.50 186 SER A C 1
ATOM 1448 O O . SER A 1 186 ? 14.191 -8.687 -12.865 1.00 92.50 186 SER A O 1
ATOM 1450 N N . PRO A 1 187 ? 12.778 -7.613 -14.264 1.00 96.19 187 PRO A N 1
ATOM 1451 C CA . PRO A 1 187 ? 12.208 -6.414 -14.871 1.00 96.19 187 PRO A CA 1
ATOM 1452 C C . PRO A 1 187 ? 10.987 -5.853 -14.128 1.00 96.19 187 PRO A C 1
ATOM 1454 O O . PRO A 1 187 ? 10.188 -6.575 -13.537 1.00 96.19 187 PRO A O 1
ATOM 1457 N N . PHE A 1 188 ? 10.815 -4.535 -14.206 1.00 96.31 188 PHE A N 1
ATOM 1458 C CA . PHE A 1 188 ? 9.666 -3.825 -13.645 1.00 96.31 188 PHE A CA 1
ATOM 1459 C C . PHE A 1 188 ? 8.629 -3.558 -14.725 1.00 96.31 188 PHE A C 1
ATOM 1461 O O . PHE A 1 188 ? 8.955 -3.459 -15.902 1.00 96.31 188 PHE A O 1
ATOM 1468 N N . MET A 1 189 ? 7.369 -3.409 -14.352 1.00 96.50 189 MET A N 1
ATOM 1469 C CA . MET A 1 189 ? 6.299 -3.081 -15.283 1.00 96.50 189 MET A CA 1
ATOM 1470 C C . MET A 1 189 ? 5.344 -2.066 -14.683 1.00 96.50 189 MET A C 1
ATOM 1472 O O . MET A 1 189 ? 5.117 -2.045 -13.472 1.00 96.50 189 MET A O 1
ATOM 1476 N N . ARG A 1 190 ? 4.754 -1.242 -15.547 1.00 95.00 190 ARG A N 1
ATOM 1477 C CA . ARG A 1 190 ? 3.673 -0.345 -15.147 1.00 95.00 190 ARG A CA 1
ATOM 1478 C C . ARG A 1 190 ? 2.363 -1.116 -15.180 1.00 95.00 190 ARG A C 1
ATOM 1480 O O . ARG A 1 190 ? 2.024 -1.703 -16.202 1.00 95.00 190 ARG A O 1
ATOM 1487 N N . ILE A 1 191 ? 1.622 -1.102 -14.083 1.00 95.69 191 ILE A N 1
ATOM 1488 C CA . ILE A 1 191 ? 0.262 -1.637 -14.020 1.00 95.69 191 ILE A CA 1
ATOM 1489 C C . ILE A 1 191 ? -0.738 -0.496 -13.865 1.00 95.69 191 ILE A C 1
ATOM 1491 O O . ILE A 1 191 ? -0.401 0.570 -13.344 1.00 95.69 191 ILE A O 1
ATOM 1495 N N . GLY A 1 192 ? -1.963 -0.716 -14.329 1.00 94.56 192 GLY A N 1
ATOM 1496 C CA . GLY A 1 192 ? -3.116 0.141 -14.068 1.00 94.56 192 GLY A CA 1
ATOM 1497 C C . GLY A 1 192 ? -4.210 -0.660 -13.373 1.00 94.56 192 GLY A C 1
ATOM 1498 O O . GLY A 1 192 ? -4.616 -1.697 -13.888 1.00 94.56 192 GLY A O 1
ATOM 1499 N N . TYR A 1 193 ? -4.683 -0.195 -12.225 1.00 94.25 193 TYR A N 1
ATOM 1500 C CA . TYR A 1 193 ? -5.788 -0.778 -11.473 1.00 94.25 193 TYR A CA 1
ATOM 1501 C C . TYR A 1 193 ? -7.018 0.124 -11.575 1.00 94.25 193 TYR A C 1
ATOM 1503 O O . TYR A 1 193 ? -6.970 1.284 -11.165 1.00 94.25 193 TYR A O 1
ATOM 1511 N N . GLU A 1 194 ? -8.115 -0.403 -12.111 1.00 93.19 194 GLU A N 1
ATOM 1512 C CA . GLU A 1 194 ? -9.391 0.307 -12.223 1.00 93.19 194 GLU A CA 1
ATOM 1513 C C . GLU A 1 194 ? -10.211 0.153 -10.927 1.00 93.19 194 GLU A C 1
ATOM 1515 O O . GLU A 1 194 ? -10.499 -0.955 -10.481 1.00 93.19 194 GLU A O 1
ATOM 1520 N N . LEU A 1 195 ? -10.617 1.266 -10.310 1.00 89.00 195 LEU A N 1
ATOM 1521 C CA . LEU A 1 195 ? -11.272 1.297 -8.991 1.00 89.00 195 LEU A CA 1
ATOM 1522 C C . LEU A 1 195 ? -12.713 0.763 -9.002 1.00 89.00 195 LEU A C 1
ATOM 1524 O O . LEU A 1 195 ? -13.202 0.265 -7.981 1.00 89.00 195 LEU A O 1
ATOM 1528 N N . SER A 1 196 ? -13.404 0.890 -10.139 1.00 87.62 196 SER A N 1
ATOM 1529 C CA . SER A 1 196 ? -14.791 0.450 -10.328 1.00 87.62 196 SER A CA 1
ATOM 1530 C C . SER A 1 196 ? -14.886 -1.070 -10.476 1.00 87.62 196 SER A C 1
ATOM 1532 O O . SER A 1 196 ? -15.707 -1.697 -9.809 1.00 87.62 196 SER A O 1
ATOM 1534 N N . THR A 1 197 ? -14.035 -1.653 -11.322 1.00 89.50 197 THR A N 1
ATOM 1535 C CA . THR A 1 197 ? -14.074 -3.074 -11.700 1.00 89.50 197 THR A CA 1
ATOM 1536 C C . THR A 1 197 ? -13.093 -3.935 -10.908 1.00 89.50 197 THR A C 1
ATOM 1538 O O . THR A 1 197 ? -13.302 -5.137 -10.773 1.00 89.50 197 THR A O 1
ATOM 1541 N N . GLY A 1 198 ? -12.020 -3.341 -10.381 1.00 88.81 198 GLY A N 1
ATOM 1542 C CA . GLY A 1 198 ? -10.8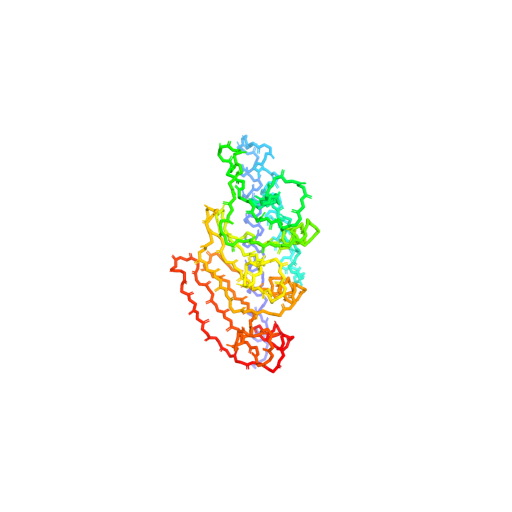98 -4.066 -9.788 1.00 88.81 198 GLY A CA 1
ATOM 1543 C C . GLY A 1 198 ? -9.969 -4.721 -10.816 1.00 88.81 198 GLY A C 1
ATOM 1544 O O . GLY A 1 198 ? -9.107 -5.522 -10.440 1.00 88.81 198 GLY A O 1
ATOM 1545 N N . ASN A 1 199 ? -10.135 -4.409 -12.105 1.00 92.31 199 ASN A N 1
ATOM 1546 C CA . ASN A 1 199 ? -9.313 -4.972 -13.167 1.00 92.31 199 ASN A CA 1
ATOM 1547 C C . ASN A 1 199 ? -7.889 -4.414 -13.120 1.00 92.31 199 ASN A C 1
ATOM 1549 O O . ASN A 1 199 ? -7.673 -3.224 -12.887 1.00 92.31 199 ASN A O 1
ATOM 1553 N N . VAL A 1 200 ? -6.920 -5.290 -13.391 1.00 94.44 200 VAL A N 1
ATOM 1554 C CA . VAL A 1 200 ? -5.509 -4.931 -13.546 1.00 94.44 200 VAL A CA 1
ATOM 1555 C C . VAL A 1 200 ? -5.151 -5.017 -15.023 1.00 94.44 200 VAL A C 1
ATOM 1557 O O . VAL A 1 200 ? -5.349 -6.049 -15.660 1.00 94.44 200 VAL A O 1
ATOM 1560 N N . SER A 1 201 ? -4.610 -3.930 -15.550 1.00 94.12 201 SER A N 1
ATOM 1561 C CA . SER A 1 201 ? -4.034 -3.839 -16.886 1.00 94.12 201 SER A CA 1
ATOM 1562 C C . SER A 1 201 ? -2.514 -3.790 -16.788 1.00 94.12 201 SER A C 1
ATOM 1564 O O . SER A 1 201 ? -1.952 -3.146 -15.901 1.00 94.12 201 SER A O 1
ATOM 1566 N N . ASN A 1 202 ? -1.858 -4.486 -17.709 1.00 94.00 202 ASN A N 1
ATOM 1567 C CA . ASN A 1 202 ? -0.408 -4.578 -17.784 1.00 94.00 202 ASN A CA 1
ATOM 1568 C C . ASN A 1 202 ? 0.098 -3.638 -18.878 1.00 94.00 202 ASN A C 1
ATOM 1570 O O . ASN A 1 202 ? -0.378 -3.690 -20.010 1.00 94.00 202 ASN A O 1
ATOM 1574 N N . GLY A 1 203 ? 1.053 -2.783 -18.532 1.00 91.69 203 GLY A N 1
ATOM 1575 C CA . GLY A 1 203 ? 1.711 -1.857 -19.442 1.00 91.69 203 GLY A CA 1
ATOM 1576 C C . GLY A 1 203 ? 3.092 -2.339 -19.878 1.00 91.69 203 GLY A C 1
ATOM 1577 O O . GLY A 1 203 ? 3.419 -3.528 -19.833 1.00 91.69 203 GLY A O 1
ATOM 1578 N N . ALA A 1 204 ? 3.916 -1.384 -20.306 1.00 93.56 204 ALA A N 1
ATOM 1579 C CA . ALA A 1 204 ? 5.280 -1.649 -20.734 1.00 93.56 204 ALA A CA 1
ATOM 1580 C C . ALA A 1 204 ? 6.171 -2.152 -19.583 1.00 93.56 204 ALA A C 1
ATOM 1582 O O . ALA A 1 204 ? 5.902 -1.934 -18.398 1.00 93.56 204 ALA A O 1
ATOM 1583 N N . THR A 1 205 ? 7.234 -2.853 -19.974 1.00 96.56 205 THR A N 1
ATOM 1584 C CA . THR A 1 205 ? 8.263 -3.406 -19.090 1.00 96.56 205 THR A CA 1
ATOM 1585 C C . THR A 1 205 ? 9.531 -2.551 -19.176 1.00 96.56 205 THR A C 1
ATOM 1587 O O . THR A 1 205 ? 9.892 -2.084 -20.254 1.00 96.56 205 THR A O 1
ATOM 1590 N N . TYR A 1 206 ? 10.215 -2.378 -18.052 1.00 96.56 206 TYR A N 1
ATOM 1591 C CA . TYR A 1 206 ? 11.376 -1.519 -17.859 1.00 96.56 206 TYR A CA 1
ATOM 1592 C C . TYR A 1 206 ? 12.469 -2.274 -17.103 1.00 96.56 206 TYR A C 1
ATOM 1594 O O . TYR A 1 206 ? 12.193 -3.190 -16.327 1.00 96.56 206 TYR A O 1
ATOM 1602 N N . SER A 1 207 ? 13.723 -1.875 -17.308 1.00 95.94 207 SER A N 1
ATOM 1603 C CA . SER A 1 207 ? 14.866 -2.546 -16.678 1.00 95.94 207 SER A CA 1
ATOM 1604 C C . SER A 1 207 ? 15.086 -2.138 -15.216 1.00 95.94 207 SER A C 1
ATOM 1606 O O . SER A 1 207 ? 15.744 -2.869 -14.477 1.00 95.94 207 SER A O 1
ATOM 1608 N N . SER A 1 208 ? 14.508 -1.014 -14.775 1.00 94.31 208 SER A N 1
ATOM 1609 C CA . SER A 1 208 ? 14.592 -0.526 -13.394 1.00 94.31 208 SER A CA 1
ATOM 1610 C C . SER A 1 208 ? 13.287 0.137 -12.934 1.00 94.31 208 SER A C 1
ATOM 1612 O O . SER A 1 208 ? 12.445 0.526 -13.755 1.00 94.31 208 SER A O 1
ATOM 1614 N N . LEU A 1 209 ? 13.119 0.267 -11.615 1.00 91.06 209 LEU A N 1
ATOM 1615 C CA . LEU A 1 209 ? 11.952 0.906 -11.006 1.00 91.06 209 LEU A CA 1
ATOM 1616 C C . LEU A 1 209 ? 11.906 2.405 -11.334 1.00 91.06 209 LEU A C 1
ATOM 1618 O O . LEU A 1 209 ? 10.836 2.951 -11.609 1.00 91.06 209 LEU A O 1
ATOM 1622 N N . GLU A 1 210 ? 13.066 3.057 -11.386 1.00 92.06 210 GLU A N 1
ATOM 1623 C CA . GLU A 1 210 ? 13.220 4.471 -11.732 1.00 92.06 210 GLU A CA 1
ATOM 1624 C C . GLU A 1 210 ? 12.795 4.722 -13.178 1.00 92.06 210 GLU A C 1
ATOM 1626 O O . GLU A 1 210 ? 12.023 5.643 -13.440 1.00 92.06 210 GLU A O 1
ATOM 1631 N N . GLN A 1 211 ? 13.233 3.868 -14.112 1.00 94.75 211 GLN A N 1
ATOM 1632 C CA . GLN A 1 211 ? 12.820 3.956 -15.515 1.00 94.75 211 GLN A CA 1
ATOM 1633 C C . GLN A 1 211 ? 11.304 3.813 -15.666 1.00 94.75 211 GLN A C 1
ATOM 1635 O O . GLN A 1 211 ? 10.683 4.599 -16.380 1.00 94.75 211 GLN A O 1
ATOM 1640 N N . CYS A 1 212 ? 10.700 2.847 -14.968 1.00 94.94 212 CYS A N 1
ATOM 1641 C CA . CYS A 1 212 ? 9.250 2.672 -14.976 1.00 94.94 212 CYS A CA 1
ATOM 1642 C C . CYS A 1 212 ? 8.521 3.894 -14.391 1.00 94.94 212 CYS A C 1
ATOM 1644 O O . CYS A 1 212 ? 7.501 4.350 -14.915 1.00 94.94 212 CYS A O 1
ATOM 1646 N N . SER A 1 213 ? 9.039 4.457 -13.301 1.00 89.56 213 SER A N 1
ATOM 1647 C CA . SER A 1 213 ? 8.406 5.588 -12.615 1.00 89.56 213 SER A CA 1
ATOM 1648 C C . SER A 1 213 ? 8.502 6.882 -13.430 1.00 89.56 213 SER A C 1
ATOM 1650 O O . SER A 1 213 ? 7.579 7.699 -13.409 1.00 89.56 213 SER A O 1
ATOM 1652 N N . ALA A 1 214 ? 9.580 7.041 -14.204 1.00 89.62 214 ALA A N 1
ATOM 1653 C CA . ALA A 1 214 ? 9.820 8.187 -15.075 1.00 89.62 214 ALA A CA 1
ATOM 1654 C C . ALA A 1 214 ? 8.993 8.178 -16.376 1.00 89.62 214 ALA A C 1
ATOM 1656 O O . ALA A 1 214 ? 8.852 9.222 -17.008 1.00 89.62 214 ALA A O 1
ATOM 1657 N N . SER A 1 215 ? 8.431 7.036 -16.781 1.00 84.88 215 SER A N 1
ATOM 1658 C CA . SER A 1 215 ? 7.782 6.848 -18.088 1.00 84.88 215 SER A CA 1
ATOM 1659 C C . SER A 1 215 ? 6.339 7.395 -18.184 1.00 84.88 215 SER A C 1
ATOM 1661 O O . SER A 1 215 ? 5.454 6.688 -18.670 1.00 84.88 215 SER A O 1
ATOM 1663 N N . LYS A 1 216 ? 6.076 8.587 -17.644 1.00 68.50 216 LYS A N 1
ATOM 1664 C CA . LYS A 1 216 ? 4.718 9.144 -17.497 1.00 68.50 216 LYS A CA 1
ATOM 1665 C C . LYS A 1 216 ? 3.985 9.352 -18.821 1.00 68.50 216 LYS A C 1
ATOM 1667 O O . LYS A 1 216 ? 4.621 9.855 -19.771 1.00 68.50 216 LYS A O 1
#

Radius of gyration: 21.53 Å; chains: 1; bounding box: 40×51×68 Å

Secondary structure (DSSP, 8-state):
--STTHHHHHHHHHHHHHHHHHHHHHHHHHHHHS---HHHHHHHHHHHHHHHHHHTT---PPP----SEEEEESSSSS-SPEEEEEE-TTT--EEEEEEEE--SHHHHHHHHHT-EESSSSEEEEEEETTSSSSSSEEEEEEETTEEEEEPPP-BSHHHHHHHHHT-EE-SSEEEEEEETTSSS-SSEEEEEEETTT--EEEEEEESSHHHHHH--

Foldseek 3Di:
DPPPVVVVVVVVVVVVVVVVVVVVVVVVVVVVPDPDDPVVVVVVVVVVVQVVCVVVVHDRDPDADPFLWDWDDPVPPQADFIFIWGQDPVVSDIDGAPLAGQTDPVSSVVFRRLWDDLDPFKIWTKGDPVSRNDDFIFIFIGGNSYTDDTDQTQTDSVSSSVQSSLWDGDNFKIKTKHDPVSRNAPFIWIWIATPVPRDIDTHDTHGDRVVRSPPD

pLDDT: mean 78.26, std 20.72, range [34.34, 97.31]